Protein AF-A0A1W9UZ48-F1 (afdb_monomer_lite)

Structure (mmCIF, N/CA/C/O backbone):
data_AF-A0A1W9UZ48-F1
#
_entry.id   AF-A0A1W9UZ48-F1
#
loop_
_atom_site.group_PDB
_atom_site.id
_atom_site.type_symbol
_atom_site.label_atom_id
_atom_site.label_alt_id
_atom_site.label_comp_id
_atom_site.label_asym_id
_atom_site.label_entity_id
_atom_site.label_seq_id
_atom_site.pdbx_PDB_ins_code
_atom_site.Cartn_x
_atom_site.Cartn_y
_atom_site.Cartn_z
_atom_site.occupancy
_atom_site.B_iso_or_equiv
_atom_site.auth_seq_id
_atom_site.auth_comp_id
_atom_site.auth_asym_id
_atom_site.auth_atom_id
_atom_site.pdbx_PDB_model_num
ATOM 1 N N . MET A 1 1 ? -33.010 30.501 -12.159 1.00 44.00 1 MET A N 1
ATOM 2 C CA . MET A 1 1 ? -32.670 29.188 -12.738 1.00 44.00 1 MET A CA 1
ATOM 3 C C . MET A 1 1 ? -31.281 28.869 -12.222 1.00 44.00 1 MET A C 1
ATOM 5 O O . MET A 1 1 ? -30.310 29.360 -12.778 1.00 44.00 1 MET A O 1
ATOM 9 N N . GLU A 1 2 ? -31.210 28.230 -11.057 1.00 45.72 2 GLU A N 1
ATOM 10 C CA . GLU A 1 2 ? -29.935 27.875 -10.430 1.00 45.72 2 GLU A CA 1
ATOM 11 C C . GLU A 1 2 ? -29.383 26.632 -11.125 1.00 45.72 2 GLU A C 1
ATOM 13 O O . GLU A 1 2 ? -30.064 25.613 -11.241 1.00 45.72 2 GLU A O 1
ATOM 18 N N . LEU A 1 3 ? -28.173 26.757 -11.663 1.00 47.53 3 LEU A N 1
ATOM 19 C CA . LEU A 1 3 ? -27.406 25.644 -12.201 1.00 47.53 3 LEU A CA 1
ATOM 20 C C . LEU A 1 3 ? -26.856 24.864 -11.005 1.00 47.53 3 LEU A C 1
ATOM 22 O O . LEU A 1 3 ? -25.892 25.295 -10.378 1.00 47.53 3 LEU A O 1
ATOM 26 N N . PHE A 1 4 ? -27.475 23.734 -10.672 1.00 50.03 4 PHE A N 1
ATOM 27 C CA . PHE A 1 4 ? -26.863 22.769 -9.766 1.00 50.03 4 PHE A CA 1
ATOM 28 C C . PHE A 1 4 ? -25.639 22.184 -10.473 1.00 50.03 4 PHE A C 1
ATOM 30 O O . PHE A 1 4 ? -25.775 21.409 -11.419 1.00 50.03 4 PHE A O 1
ATOM 37 N N . ALA A 1 5 ? -24.442 22.585 -10.046 1.00 52.91 5 ALA A N 1
ATOM 38 C CA . ALA A 1 5 ? -23.224 21.876 -10.397 1.00 52.91 5 ALA A CA 1
ATOM 39 C C . ALA A 1 5 ? -23.334 20.471 -9.791 1.00 52.91 5 ALA A C 1
ATOM 41 O O . ALA A 1 5 ? -23.259 20.302 -8.575 1.00 52.91 5 ALA A O 1
ATOM 42 N N . THR A 1 6 ? -23.588 19.463 -10.620 1.00 50.28 6 THR A N 1
ATOM 43 C CA . THR A 1 6 ? -23.495 18.071 -10.187 1.00 50.28 6 THR A CA 1
ATOM 44 C C . THR A 1 6 ? -22.022 17.794 -9.923 1.00 50.28 6 THR A C 1
ATOM 46 O O . THR A 1 6 ? -21.240 17.725 -10.871 1.00 50.28 6 THR A O 1
ATOM 49 N N . ALA A 1 7 ? -21.631 17.707 -8.649 1.00 62.38 7 ALA A N 1
ATOM 50 C CA . ALA A 1 7 ? -20.291 17.275 -8.280 1.00 62.38 7 ALA A CA 1
ATOM 51 C C . ALA A 1 7 ? -20.025 15.920 -8.947 1.00 62.38 7 ALA A C 1
ATOM 53 O O . ALA A 1 7 ? -20.841 15.001 -8.826 1.00 62.38 7 ALA A O 1
ATOM 54 N N . THR A 1 8 ? -18.930 15.817 -9.699 1.00 66.56 8 THR A N 1
ATOM 55 C CA . THR A 1 8 ? -18.519 14.550 -10.303 1.00 66.56 8 THR A CA 1
ATOM 56 C C . THR A 1 8 ? -18.330 13.537 -9.173 1.00 66.56 8 THR A C 1
ATOM 58 O O . THR A 1 8 ? -17.566 13.826 -8.248 1.00 66.56 8 THR A O 1
ATOM 61 N N . PRO A 1 9 ? -19.034 12.391 -9.190 1.00 76.44 9 PRO A N 1
ATOM 62 C CA . PRO A 1 9 ? -18.868 11.389 -8.152 1.00 76.44 9 PRO A CA 1
ATOM 63 C C . PRO A 1 9 ? -17.421 10.900 -8.148 1.00 76.44 9 PRO A C 1
ATOM 65 O O . PRO A 1 9 ? -16.825 10.690 -9.207 1.00 76.44 9 PRO A O 1
ATOM 68 N N . LEU A 1 10 ? -16.868 10.741 -6.947 1.00 82.00 10 LEU A N 1
ATOM 69 C CA . LEU A 1 10 ? -15.529 10.198 -6.778 1.00 82.00 10 LEU A CA 1
ATOM 70 C C . LEU A 1 10 ? -15.458 8.776 -7.358 1.00 82.00 10 LEU A C 1
ATOM 72 O O . LEU A 1 10 ? -16.430 8.024 -7.250 1.00 82.00 10 LEU A O 1
ATOM 76 N N . PRO A 1 11 ? -14.324 8.393 -7.968 1.00 87.12 11 PRO A N 1
ATOM 77 C CA . PRO A 1 11 ? -14.159 7.078 -8.584 1.00 87.12 11 PRO A CA 1
ATOM 78 C C . PRO A 1 11 ? -14.111 5.943 -7.552 1.00 87.12 11 PRO A C 1
ATOM 80 O O . PRO A 1 11 ? -14.431 4.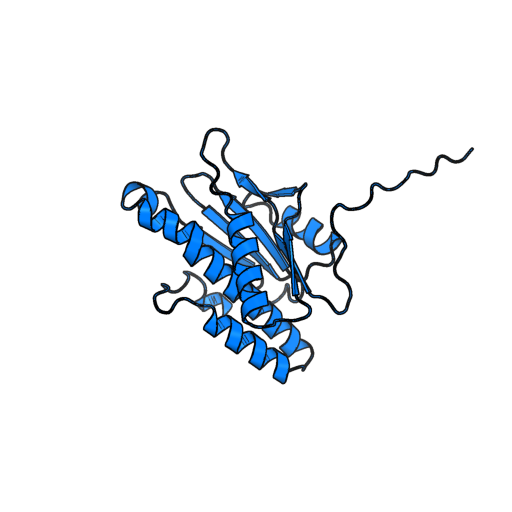804 -7.883 1.00 87.12 11 PRO A O 1
ATOM 83 N N . LEU A 1 12 ? -13.725 6.253 -6.313 1.00 91.81 12 LEU A N 1
ATOM 84 C CA . LEU A 1 12 ? -13.678 5.329 -5.186 1.00 91.81 12 LEU A CA 1
ATOM 85 C C . LEU A 1 12 ? -14.549 5.859 -4.047 1.00 91.81 12 LEU A C 1
ATOM 87 O O . LEU A 1 12 ? -14.728 7.067 -3.882 1.00 91.81 12 LEU A O 1
ATOM 91 N N . THR A 1 13 ? -15.071 4.944 -3.233 1.00 92.69 13 THR A N 1
ATOM 92 C CA . THR A 1 13 ? -15.759 5.318 -1.990 1.00 92.69 13 THR A CA 1
ATOM 93 C C . THR A 1 13 ? -14.712 5.559 -0.897 1.00 92.69 13 THR A C 1
ATOM 95 O O . THR A 1 13 ? -13.876 4.668 -0.696 1.00 92.69 13 THR A O 1
ATOM 98 N N . PRO A 1 14 ? -14.731 6.708 -0.191 1.00 94.00 14 PRO A N 1
ATOM 99 C CA . PRO A 1 14 ? -13.876 6.934 0.975 1.00 94.00 14 PRO A CA 1
ATOM 100 C C . PRO A 1 14 ? -14.061 5.857 2.051 1.00 94.00 14 PRO A C 1
ATOM 102 O O . PRO A 1 14 ? -15.122 5.232 2.124 1.00 94.00 14 PRO A O 1
ATOM 105 N N . ALA A 1 15 ? -13.040 5.620 2.873 1.00 93.44 15 ALA A N 1
ATOM 106 C CA . ALA A 1 15 ? -13.126 4.667 3.974 1.00 93.44 15 ALA A CA 1
ATOM 107 C C . ALA A 1 15 ? -14.158 5.120 5.012 1.00 93.44 15 ALA A C 1
ATOM 109 O O . ALA A 1 15 ? -14.206 6.294 5.392 1.00 93.44 15 ALA A O 1
ATOM 110 N N . SER A 1 16 ? -14.976 4.178 5.478 1.00 90.62 16 SER A N 1
ATOM 111 C CA . SER A 1 16 ? -15.847 4.410 6.635 1.00 90.62 16 SER A CA 1
ATOM 112 C C . SER A 1 16 ? -15.058 4.352 7.945 1.00 90.62 16 SER A C 1
ATOM 114 O O . SER A 1 16 ? -14.006 3.728 7.987 1.00 90.62 16 SER A O 1
ATOM 116 N N . ASP A 1 17 ? -15.606 4.890 9.034 1.00 83.19 17 ASP A N 1
ATOM 117 C CA . ASP A 1 17 ? -14.939 4.927 10.348 1.00 83.19 17 ASP A CA 1
ATOM 118 C C . ASP A 1 17 ? -14.498 3.547 10.885 1.00 83.19 17 ASP A C 1
ATOM 120 O O . ASP A 1 17 ? -13.561 3.458 11.672 1.00 83.19 17 ASP A O 1
ATOM 124 N N . ASN A 1 18 ? -15.156 2.464 10.452 1.00 84.81 18 ASN A N 1
ATOM 125 C CA . ASN A 1 18 ? -14.851 1.087 10.868 1.00 84.81 18 ASN A CA 1
ATOM 126 C C . ASN A 1 18 ? -14.024 0.308 9.832 1.00 84.81 18 ASN A C 1
ATOM 128 O O . ASN A 1 18 ? -13.897 -0.912 9.940 1.00 84.81 18 ASN A O 1
ATOM 132 N N . GLU A 1 19 ? -13.519 0.977 8.799 1.00 88.19 19 GLU A N 1
ATOM 133 C CA . GLU A 1 19 ? -12.750 0.390 7.709 1.00 88.19 19 GLU A CA 1
ATOM 134 C C . GLU A 1 19 ? -11.405 1.107 7.594 1.00 88.19 19 GLU A C 1
ATOM 136 O O . GLU A 1 19 ? -11.322 2.328 7.668 1.00 88.19 19 GLU A O 1
ATOM 141 N N . ARG A 1 20 ? -10.340 0.346 7.359 1.00 88.06 20 ARG A N 1
ATOM 142 C CA . ARG A 1 20 ? -9.047 0.890 6.951 1.00 88.06 20 ARG A CA 1
ATOM 143 C C . ARG A 1 20 ? -8.895 0.759 5.444 1.00 88.06 20 ARG A C 1
ATOM 145 O O . ARG A 1 20 ? -9.217 -0.285 4.874 1.00 88.06 20 ARG A O 1
ATOM 152 N N . LEU A 1 21 ? -8.378 1.803 4.809 1.00 93.12 21 LEU A N 1
ATOM 153 C CA . LEU A 1 21 ? -8.122 1.833 3.374 1.00 93.12 21 LEU A CA 1
ATOM 154 C C . LEU A 1 21 ? -6.635 2.061 3.114 1.00 93.12 21 LEU A C 1
ATOM 156 O O . LEU A 1 21 ? -6.076 3.084 3.509 1.00 93.12 21 LEU A O 1
ATOM 160 N N . ILE A 1 22 ? -6.025 1.121 2.398 1.00 92.31 22 ILE A N 1
ATOM 161 C CA . ILE A 1 22 ? -4.719 1.296 1.766 1.00 92.31 22 ILE A CA 1
ATOM 162 C C . ILE A 1 22 ? -4.980 1.798 0.353 1.00 92.31 22 ILE A C 1
ATOM 164 O O . ILE A 1 22 ? -5.532 1.071 -0.480 1.00 92.31 22 ILE A O 1
ATOM 168 N N . LEU A 1 23 ? -4.593 3.042 0.093 1.00 94.81 23 LEU A N 1
ATOM 169 C CA . LEU A 1 23 ? -4.719 3.647 -1.222 1.00 94.81 23 LEU A CA 1
ATOM 170 C C . LEU A 1 23 ? -3.384 3.563 -1.962 1.00 94.81 23 LEU A C 1
ATOM 172 O O . LEU A 1 23 ? -2.360 4.022 -1.467 1.00 94.81 23 LEU A O 1
ATOM 176 N N . ILE A 1 24 ? -3.389 2.999 -3.162 1.00 94.75 24 ILE A N 1
ATOM 177 C CA . ILE A 1 24 ? -2.200 2.878 -4.003 1.00 94.75 24 ILE A CA 1
ATOM 178 C C . ILE A 1 24 ? -2.366 3.833 -5.188 1.00 94.75 24 ILE A C 1
ATOM 180 O O . ILE A 1 24 ? -3.266 3.660 -6.007 1.00 94.75 24 ILE A O 1
ATOM 184 N N . ALA A 1 25 ? -1.520 4.853 -5.300 1.00 94.12 25 ALA A N 1
ATOM 185 C CA . ALA A 1 25 ? -1.482 5.684 -6.499 1.00 94.12 25 ALA A CA 1
ATOM 186 C C . ALA A 1 25 ? -0.874 4.894 -7.663 1.00 94.12 25 ALA A C 1
ATOM 188 O O . ALA A 1 25 ? 0.003 4.047 -7.467 1.00 94.12 25 ALA A O 1
ATOM 189 N N . SER A 1 26 ? -1.301 5.190 -8.891 1.00 93.31 26 SER A N 1
ATOM 190 C CA . SER A 1 26 ? -0.639 4.620 -10.063 1.00 93.31 26 SER A CA 1
ATOM 191 C C . SER A 1 26 ? 0.811 5.102 -10.106 1.00 93.31 26 SER A C 1
ATOM 193 O O . SER A 1 26 ? 1.084 6.294 -9.949 1.00 93.31 26 SER A O 1
ATOM 195 N N . PHE A 1 27 ? 1.754 4.191 -10.327 1.00 91.50 27 PHE A N 1
ATOM 196 C CA . PHE A 1 27 ? 3.163 4.579 -10.352 1.00 91.50 27 PHE A CA 1
ATOM 197 C C . PHE A 1 27 ? 3.491 5.338 -11.635 1.00 91.50 27 PHE A C 1
ATOM 199 O O . PHE A 1 27 ? 2.992 5.006 -12.719 1.00 91.50 27 PHE A O 1
ATOM 206 N N . GLN A 1 28 ? 4.337 6.360 -11.521 1.00 90.56 28 GLN A N 1
ATOM 207 C CA . GLN A 1 28 ? 4.931 6.983 -12.694 1.00 90.56 28 GLN A CA 1
ATOM 208 C C . GLN A 1 28 ? 5.819 5.974 -13.421 1.00 90.56 28 GLN A C 1
ATOM 210 O O . GLN A 1 28 ? 6.520 5.193 -12.791 1.00 90.56 28 GLN A O 1
ATOM 215 N N . TYR A 1 29 ? 5.797 5.994 -14.750 1.00 87.44 29 TYR A N 1
ATOM 216 C CA . TYR A 1 29 ? 6.684 5.171 -15.561 1.00 87.44 29 TYR A CA 1
ATOM 217 C C . TYR A 1 29 ? 7.272 5.972 -16.715 1.00 87.44 29 TYR A C 1
ATOM 219 O O . TYR A 1 29 ? 6.693 6.966 -17.162 1.00 87.44 29 TYR A O 1
ATOM 227 N N . THR A 1 30 ? 8.420 5.522 -17.213 1.00 81.50 30 THR A N 1
ATOM 228 C CA . THR A 1 30 ? 9.064 6.117 -18.387 1.00 81.50 30 THR A CA 1
ATOM 229 C C . THR A 1 30 ? 8.353 5.663 -19.663 1.00 81.50 30 THR A C 1
ATOM 231 O O . THR A 1 30 ? 8.249 4.465 -19.937 1.00 81.50 30 THR A O 1
ATOM 234 N N . GLU A 1 31 ? 7.876 6.607 -20.478 1.00 79.12 31 GLU A N 1
ATOM 235 C CA . GLU A 1 31 ? 7.285 6.280 -21.780 1.00 79.12 31 GLU A CA 1
ATOM 236 C C . GLU A 1 31 ? 8.286 5.551 -22.688 1.00 79.12 31 GLU A C 1
ATOM 238 O O . GLU A 1 31 ? 9.463 5.899 -22.765 1.00 79.12 31 GLU A O 1
ATOM 243 N N . GLY A 1 32 ? 7.805 4.535 -23.406 1.00 73.31 32 GLY A N 1
ATOM 244 C CA . GLY A 1 32 ? 8.642 3.727 -24.297 1.00 73.31 32 GLY A CA 1
ATOM 245 C C . GLY A 1 32 ? 9.396 2.586 -23.609 1.00 73.31 32 GLY A C 1
ATOM 246 O O . GLY A 1 32 ? 10.087 1.840 -24.301 1.00 73.31 32 GLY A O 1
ATOM 247 N N . ILE A 1 33 ? 9.229 2.402 -22.294 1.00 74.12 33 ILE A N 1
ATOM 248 C CA . ILE A 1 33 ? 9.726 1.238 -21.551 1.00 74.12 33 ILE A CA 1
ATOM 249 C C . ILE A 1 33 ? 8.547 0.346 -21.137 1.00 74.12 33 ILE A C 1
ATOM 251 O O . ILE A 1 33 ? 7.428 0.822 -20.937 1.00 74.12 33 ILE A O 1
ATOM 255 N N . ALA A 1 34 ? 8.776 -0.969 -21.073 1.00 70.06 34 ALA A N 1
ATOM 256 C CA . ALA A 1 34 ? 7.770 -1.918 -20.614 1.00 70.06 34 ALA A CA 1
ATOM 257 C C . ALA A 1 34 ? 7.403 -1.618 -19.153 1.00 70.06 34 ALA A C 1
ATOM 259 O O . ALA A 1 34 ? 8.251 -1.709 -18.272 1.00 70.06 34 ALA A O 1
ATOM 260 N N . ASN A 1 35 ? 6.142 -1.260 -18.917 1.00 74.56 35 ASN A N 1
ATOM 261 C CA . ASN A 1 35 ? 5.607 -1.054 -17.577 1.00 74.56 35 ASN A CA 1
ATOM 262 C C . ASN A 1 35 ? 5.405 -2.418 -16.903 1.00 74.56 35 ASN A C 1
ATOM 264 O O . ASN A 1 35 ? 4.699 -3.269 -17.449 1.00 74.56 35 ASN A O 1
ATOM 268 N N . THR A 1 36 ? 6.011 -2.614 -15.733 1.00 76.19 36 THR A N 1
ATOM 269 C CA . THR A 1 36 ? 5.863 -3.852 -14.951 1.00 76.19 36 THR A CA 1
ATOM 270 C C . THR A 1 36 ? 4.521 -3.957 -14.227 1.00 76.19 36 THR A C 1
ATOM 272 O O . THR A 1 36 ? 4.195 -5.012 -13.696 1.00 76.19 36 THR A O 1
ATOM 275 N N . ASP A 1 37 ? 3.735 -2.877 -14.220 1.00 86.06 37 ASP A N 1
ATOM 276 C CA . ASP A 1 37 ? 2.458 -2.762 -13.516 1.00 86.06 37 ASP A CA 1
ATOM 277 C C . ASP A 1 37 ? 2.584 -2.976 -11.992 1.00 86.06 37 ASP A C 1
ATOM 279 O O . ASP A 1 37 ? 1.666 -3.457 -11.326 1.00 86.06 37 ASP A O 1
ATOM 283 N N . ALA A 1 38 ? 3.734 -2.580 -11.425 1.00 85.88 38 ALA A N 1
ATOM 284 C CA . ALA A 1 38 ? 4.120 -2.830 -10.033 1.00 85.88 38 ALA A CA 1
ATOM 285 C C . ALA A 1 38 ? 3.031 -2.478 -9.001 1.00 85.88 38 ALA A C 1
ATOM 287 O O . ALA A 1 38 ? 2.786 -3.240 -8.071 1.00 85.88 38 ALA A O 1
ATOM 288 N N . HIS A 1 39 ? 2.319 -1.363 -9.175 1.00 90.38 39 HIS A N 1
ATOM 289 C CA . HIS A 1 39 ? 1.240 -0.950 -8.271 1.00 90.38 39 HIS A CA 1
ATOM 290 C C . HIS A 1 39 ? 0.067 -1.951 -8.235 1.00 90.38 39 HIS A C 1
ATOM 292 O O . HIS A 1 39 ? -0.519 -2.184 -7.174 1.00 90.38 39 HIS A O 1
ATOM 298 N N . ASN A 1 40 ? -0.261 -2.596 -9.359 1.00 91.56 40 ASN A N 1
ATOM 299 C CA . ASN A 1 40 ? -1.285 -3.639 -9.403 1.00 91.56 40 ASN A CA 1
ATOM 300 C C . ASN A 1 40 ? -0.787 -4.969 -8.824 1.00 91.56 40 AS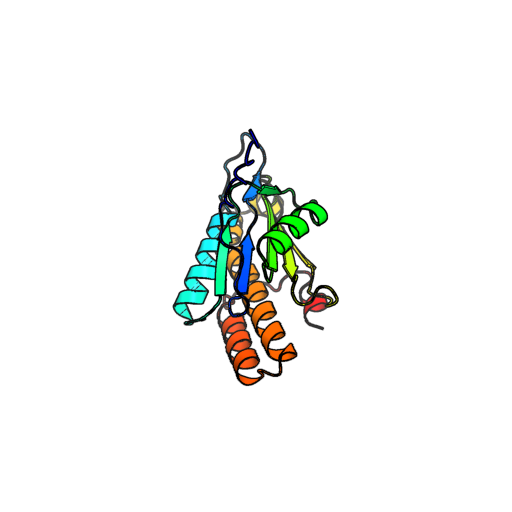N A C 1
ATOM 302 O O . ASN A 1 40 ? -1.589 -5.668 -8.198 1.00 91.56 40 ASN A O 1
ATOM 306 N N . GLU A 1 41 ? 0.500 -5.296 -8.967 1.00 88.94 41 GLU A N 1
ATOM 307 C CA . GLU A 1 41 ? 1.116 -6.459 -8.307 1.00 88.94 41 GLU A CA 1
ATOM 308 C C . GLU A 1 41 ? 1.158 -6.297 -6.782 1.00 88.94 41 GLU A C 1
ATOM 310 O O . GLU A 1 41 ? 0.804 -7.222 -6.045 1.00 88.94 41 GLU A O 1
ATOM 315 N N . ILE A 1 42 ? 1.475 -5.093 -6.301 1.00 88.19 42 ILE A N 1
ATOM 316 C CA . ILE A 1 42 ? 1.394 -4.730 -4.881 1.00 88.19 42 ILE A CA 1
ATOM 317 C C . ILE A 1 42 ? -0.048 -4.882 -4.387 1.00 88.19 42 ILE A C 1
ATOM 319 O O . ILE A 1 42 ? -0.291 -5.617 -3.430 1.00 88.19 42 ILE A O 1
ATOM 323 N N . ARG A 1 43 ? -1.030 -4.271 -5.072 1.00 93.75 43 ARG A N 1
ATOM 324 C CA . ARG A 1 43 ? -2.457 -4.421 -4.724 1.00 93.75 43 ARG A CA 1
ATOM 325 C C . ARG A 1 43 ? -2.861 -5.892 -4.653 1.00 93.75 43 ARG A C 1
ATOM 327 O O . ARG A 1 43 ? -3.576 -6.292 -3.735 1.00 93.75 43 ARG A O 1
ATOM 334 N N . ARG A 1 44 ? -2.467 -6.685 -5.656 1.00 91.75 44 ARG A N 1
ATOM 335 C CA . ARG A 1 44 ? -2.809 -8.107 -5.749 1.00 91.75 44 ARG A CA 1
ATOM 336 C C . ARG A 1 44 ? -2.269 -8.863 -4.544 1.00 91.75 44 ARG A C 1
ATOM 338 O O . ARG A 1 44 ? -3.063 -9.501 -3.868 1.00 91.75 44 ARG A O 1
ATOM 345 N N . THR A 1 45 ? -0.986 -8.711 -4.245 1.00 89.50 45 THR A N 1
ATOM 346 C CA . THR A 1 45 ? -0.329 -9.436 -3.152 1.00 89.50 45 THR A CA 1
ATOM 347 C C . THR A 1 45 ? -0.914 -9.070 -1.794 1.00 89.50 45 THR A C 1
ATOM 349 O O . THR A 1 45 ? -1.312 -9.966 -1.057 1.00 89.50 45 THR A O 1
ATOM 352 N N . ILE A 1 46 ? -1.088 -7.774 -1.496 1.00 87.69 46 ILE A N 1
ATOM 353 C CA . ILE A 1 46 ? -1.677 -7.352 -0.214 1.00 87.69 46 ILE A CA 1
ATOM 354 C C . ILE A 1 46 ? -3.084 -7.942 -0.060 1.00 87.69 46 ILE A C 1
ATOM 356 O O . ILE A 1 46 ? -3.431 -8.469 0.994 1.00 87.69 46 ILE A O 1
ATOM 360 N N . ARG A 1 47 ? -3.904 -7.892 -1.115 1.00 91.81 47 ARG A N 1
ATOM 361 C CA . ARG A 1 47 ? -5.266 -8.442 -1.099 1.00 91.81 47 ARG A CA 1
ATOM 362 C C . ARG A 1 47 ? -5.287 -9.962 -0.939 1.00 91.81 47 ARG A C 1
ATOM 364 O O . ARG A 1 47 ? -6.145 -10.469 -0.214 1.00 91.81 47 ARG A O 1
ATOM 371 N N . ASP A 1 48 ? -4.379 -10.674 -1.600 1.00 90.38 48 ASP A N 1
ATOM 372 C CA . ASP A 1 48 ? -4.259 -12.128 -1.482 1.00 90.38 48 ASP A CA 1
ATOM 373 C C . ASP A 1 48 ? -3.913 -12.497 -0.028 1.00 90.38 48 ASP A C 1
ATOM 375 O O . ASP A 1 48 ? -4.605 -13.318 0.569 1.00 90.38 48 ASP A O 1
ATOM 379 N N . THR A 1 49 ? -2.965 -11.791 0.596 1.00 86.50 49 THR A N 1
ATOM 380 C CA . THR A 1 49 ? -2.594 -11.981 2.008 1.00 86.50 49 THR A CA 1
ATOM 381 C C . THR A 1 49 ? -3.715 -11.611 2.984 1.00 86.50 49 THR A C 1
ATOM 383 O O . THR A 1 49 ? -3.967 -12.329 3.950 1.00 86.50 49 THR A O 1
ATOM 386 N N . VAL A 1 50 ? -4.428 -10.511 2.740 1.00 88.19 50 VAL A N 1
ATOM 387 C CA . VAL A 1 50 ? -5.593 -10.100 3.546 1.00 88.19 50 VAL A CA 1
ATOM 388 C C . VAL A 1 50 ? -6.693 -11.154 3.505 1.00 88.19 50 VAL A C 1
ATOM 390 O O . VAL A 1 50 ? -7.319 -11.428 4.530 1.00 88.19 50 VAL A O 1
ATOM 393 N N . THR A 1 51 ? -6.889 -11.774 2.341 1.00 90.50 51 THR A N 1
ATOM 394 C CA . THR A 1 51 ? -7.842 -12.872 2.158 1.00 90.50 51 THR A CA 1
ATOM 395 C C . THR A 1 51 ? -7.356 -14.146 2.848 1.00 90.50 51 THR A C 1
ATOM 397 O O . THR A 1 51 ? -8.118 -14.763 3.586 1.00 90.50 51 THR A O 1
ATOM 400 N N . GLU A 1 52 ? -6.093 -14.530 2.646 1.00 88.62 52 GLU A N 1
ATOM 401 C CA . GLU A 1 52 ? -5.476 -15.721 3.244 1.00 88.62 52 GLU A CA 1
ATOM 402 C C . GLU A 1 52 ? -5.529 -15.685 4.772 1.00 88.62 52 GLU A C 1
ATOM 404 O O . GLU A 1 52 ? -5.883 -16.674 5.417 1.00 88.62 52 GLU A O 1
ATOM 409 N N . PHE A 1 53 ? -5.222 -14.529 5.355 1.00 85.31 53 PHE A N 1
ATOM 410 C CA . PHE A 1 53 ? -5.225 -14.355 6.796 1.00 85.31 53 PHE A CA 1
ATOM 411 C C . PHE A 1 53 ? -6.571 -13.919 7.370 1.00 85.31 53 PHE A C 1
ATOM 413 O O . PHE A 1 53 ? -6.626 -13.674 8.572 1.00 85.31 53 PHE A O 1
ATOM 420 N N . ASP A 1 54 ? -7.649 -13.824 6.591 1.00 86.69 54 ASP A N 1
ATOM 421 C CA . ASP A 1 54 ? -8.974 -13.413 7.083 1.00 86.69 54 ASP A CA 1
ATOM 422 C C . ASP A 1 54 ? -8.907 -12.102 7.899 1.00 86.69 54 ASP A C 1
ATOM 424 O O . ASP A 1 54 ? -9.250 -12.012 9.089 1.00 86.69 54 ASP A O 1
ATOM 428 N N . ILE A 1 55 ? -8.313 -11.077 7.285 1.00 84.50 55 ILE A N 1
ATOM 429 C CA . ILE A 1 55 ? -8.206 -9.738 7.866 1.00 84.50 55 ILE A CA 1
ATOM 430 C C . ILE A 1 55 ? -9.441 -8.947 7.440 1.00 84.50 55 ILE A C 1
ATOM 432 O O . ILE A 1 55 ? -9.529 -8.411 6.340 1.00 84.50 55 ILE A O 1
ATOM 436 N N . SER A 1 56 ? -10.418 -8.882 8.338 1.00 82.94 56 SER A N 1
ATOM 437 C CA . SER A 1 56 ? -11.617 -8.065 8.170 1.00 82.94 56 SER A CA 1
ATOM 438 C C . SER A 1 56 ? -11.306 -6.568 8.264 1.00 82.94 56 SER A C 1
ATOM 440 O O . SER A 1 56 ? -10.400 -6.167 8.993 1.00 82.94 56 SER A O 1
ATOM 442 N N . ASN A 1 57 ? -12.127 -5.742 7.609 1.00 84.94 57 ASN A N 1
ATOM 443 C CA . ASN A 1 57 ? -12.095 -4.274 7.690 1.00 84.94 57 ASN A CA 1
ATOM 444 C C . ASN A 1 57 ? -10.840 -3.609 7.094 1.00 84.94 57 ASN A C 1
ATOM 446 O O . ASN A 1 57 ? -10.521 -2.479 7.462 1.00 84.94 57 ASN A O 1
ATOM 450 N N . LEU A 1 58 ? -10.138 -4.285 6.180 1.00 88.94 58 LEU A N 1
ATOM 451 C CA . LEU A 1 58 ? -9.057 -3.701 5.390 1.00 88.94 58 LEU A CA 1
ATOM 452 C C . LEU A 1 58 ? -9.403 -3.775 3.902 1.00 88.94 58 LEU A C 1
ATOM 454 O O . LEU A 1 58 ? -9.578 -4.862 3.351 1.00 88.94 58 LEU A O 1
ATOM 458 N N . ARG A 1 59 ? -9.480 -2.616 3.251 1.00 93.19 59 ARG A N 1
ATOM 459 C CA . ARG A 1 59 ? -9.686 -2.483 1.808 1.00 93.19 59 ARG A CA 1
ATOM 460 C C . ARG A 1 59 ? -8.429 -1.932 1.149 1.00 93.19 59 ARG A C 1
ATOM 462 O O . ARG A 1 59 ? -7.725 -1.103 1.719 1.00 93.19 59 ARG A O 1
ATOM 469 N N . ILE A 1 60 ? -8.148 -2.414 -0.057 1.00 93.62 60 ILE A N 1
ATOM 470 C CA . ILE A 1 60 ? -6.968 -2.051 -0.838 1.00 93.62 60 ILE A CA 1
ATOM 471 C C . ILE A 1 60 ? -7.439 -1.649 -2.225 1.00 93.62 60 ILE A C 1
ATOM 473 O O . ILE A 1 60 ? -8.015 -2.470 -2.939 1.00 93.62 60 ILE A O 1
ATOM 477 N N . GLU A 1 61 ? -7.190 -0.400 -2.600 1.00 95.50 61 GLU A N 1
ATOM 478 C CA . GLU A 1 61 ? -7.631 0.159 -3.878 1.00 95.50 61 GLU A CA 1
ATOM 479 C C . GLU A 1 61 ? -6.486 0.861 -4.593 1.00 95.50 61 GLU A C 1
ATOM 481 O O . GLU A 1 61 ? -5.589 1.418 -3.962 1.00 95.50 61 GLU A O 1
ATOM 486 N N . VAL A 1 62 ? -6.545 0.857 -5.924 1.00 95.00 62 VAL A N 1
ATOM 487 C CA . VAL A 1 62 ? -5.678 1.700 -6.753 1.00 95.00 62 VAL A CA 1
ATOM 488 C C . VAL A 1 62 ? -6.472 2.931 -7.170 1.00 95.00 62 VAL A C 1
ATOM 490 O O . VAL A 1 62 ? -7.565 2.793 -7.721 1.00 95.00 62 VAL A O 1
ATOM 493 N N . GLU A 1 63 ? -5.933 4.124 -6.923 1.00 92.31 63 GLU A N 1
ATOM 494 C CA . GLU A 1 63 ? -6.545 5.374 -7.375 1.00 92.31 63 GLU A CA 1
ATOM 495 C C . GLU A 1 63 ? -6.351 5.514 -8.899 1.00 92.31 63 GLU A C 1
ATOM 497 O O . GLU A 1 63 ? -5.210 5.518 -9.378 1.00 92.31 63 GLU A O 1
ATOM 502 N N . PRO A 1 64 ? -7.441 5.571 -9.690 1.00 85.75 64 PRO A N 1
ATOM 503 C CA . PRO A 1 64 ? -7.349 5.428 -11.142 1.00 85.75 64 PRO A CA 1
ATOM 504 C C . PRO A 1 64 ? -6.911 6.697 -11.886 1.00 85.75 64 PRO A C 1
ATOM 506 O O . PRO A 1 64 ? -6.550 6.612 -13.060 1.00 85.75 64 PRO A O 1
ATOM 509 N N . ASN A 1 65 ? -6.975 7.868 -11.254 1.00 85.69 65 ASN A N 1
ATOM 510 C CA . ASN A 1 65 ? -6.770 9.165 -11.902 1.00 85.69 65 ASN A CA 1
ATOM 511 C C . ASN A 1 65 ? -5.430 9.817 -11.543 1.00 85.69 65 ASN A C 1
ATOM 513 O O . ASN A 1 65 ? -5.039 10.805 -12.165 1.00 85.69 65 ASN A O 1
ATOM 517 N N . THR A 1 66 ? -4.728 9.269 -10.559 1.00 86.75 66 THR A N 1
ATOM 518 C CA . THR A 1 66 ? -3.555 9.870 -9.941 1.00 86.75 66 THR A CA 1
ATOM 519 C C . THR A 1 66 ? -2.344 9.017 -10.253 1.00 86.75 66 THR A C 1
ATOM 521 O O . THR A 1 66 ? -2.251 7.853 -9.856 1.00 86.75 66 THR A O 1
ATOM 524 N N . ARG A 1 67 ? -1.406 9.616 -10.988 1.00 91.69 67 ARG A N 1
ATOM 525 C CA . ARG A 1 67 ? -0.095 9.043 -11.272 1.00 91.69 67 ARG A CA 1
ATOM 526 C C . ARG A 1 67 ? 0.964 9.919 -10.629 1.00 91.69 67 ARG A C 1
ATOM 528 O O . ARG A 1 67 ? 1.019 11.105 -10.940 1.00 91.69 67 ARG A O 1
ATOM 535 N N . LEU A 1 68 ? 1.778 9.342 -9.754 1.00 91.31 68 LEU A N 1
ATOM 536 C CA . LEU A 1 68 ? 2.719 10.098 -8.927 1.00 91.31 68 LEU A CA 1
ATOM 537 C C . LEU A 1 68 ? 4.151 9.634 -9.154 1.00 91.31 68 LEU A C 1
ATOM 539 O O . LEU A 1 68 ? 4.394 8.437 -9.267 1.00 91.31 68 LEU A O 1
ATOM 543 N N . ALA A 1 69 ? 5.080 10.586 -9.196 1.00 89.94 69 ALA A N 1
ATOM 544 C CA . ALA A 1 69 ? 6.513 10.325 -9.131 1.00 89.94 69 ALA A CA 1
ATOM 545 C C . ALA A 1 69 ? 6.930 9.962 -7.700 1.00 89.94 69 ALA A C 1
ATOM 547 O O . ALA A 1 69 ? 6.209 10.257 -6.743 1.00 89.94 69 ALA A O 1
ATOM 548 N N . ALA A 1 70 ? 8.116 9.382 -7.519 1.00 87.19 70 ALA A N 1
ATOM 549 C CA . ALA A 1 70 ? 8.592 9.021 -6.186 1.00 87.19 70 ALA A CA 1
ATOM 550 C C . ALA A 1 70 ? 8.740 10.233 -5.244 1.00 87.19 70 ALA A C 1
ATOM 552 O O . ALA A 1 70 ? 8.499 10.120 -4.046 1.00 87.19 70 ALA A O 1
ATOM 553 N N . GLU A 1 71 ? 9.102 11.397 -5.764 1.00 87.25 71 GLU A N 1
ATOM 554 C CA . GLU A 1 71 ? 9.275 12.642 -5.012 1.00 87.25 71 GLU A CA 1
ATOM 555 C C . GLU A 1 71 ? 7.958 13.336 -4.627 1.00 87.25 71 GLU A C 1
ATOM 557 O O . GLU A 1 71 ? 7.977 14.278 -3.833 1.00 87.25 71 GLU A O 1
ATOM 562 N N . ALA A 1 72 ? 6.821 12.872 -5.151 1.00 88.88 72 ALA A N 1
ATOM 563 C CA . ALA A 1 72 ? 5.526 13.542 -5.049 1.00 88.88 72 ALA A CA 1
ATOM 564 C C . ALA A 1 72 ? 4.798 13.259 -3.716 1.00 88.88 72 ALA A C 1
ATOM 566 O O . ALA A 1 72 ? 3.643 12.836 -3.687 1.00 88.88 72 ALA A O 1
ATOM 567 N N . GLN A 1 73 ? 5.491 13.431 -2.585 1.00 85.62 73 GLN A N 1
ATOM 568 C CA . GLN A 1 73 ? 4.936 13.132 -1.258 1.00 85.62 73 GLN A CA 1
ATOM 569 C C . GLN A 1 73 ? 3.755 14.043 -0.898 1.00 85.62 73 GLN A C 1
ATOM 571 O O . GLN A 1 73 ? 2.770 13.579 -0.323 1.00 85.62 73 GLN A O 1
ATOM 576 N N . ALA A 1 74 ? 3.848 15.338 -1.211 1.00 85.31 74 ALA A N 1
ATOM 577 C CA . ALA A 1 74 ? 2.777 16.285 -0.912 1.00 85.31 74 ALA A CA 1
ATOM 578 C C . ALA A 1 74 ? 1.512 15.941 -1.714 1.00 85.31 74 ALA A C 1
ATOM 580 O O . ALA A 1 74 ? 0.414 15.920 -1.161 1.00 85.31 74 ALA A O 1
ATOM 581 N N . GLU A 1 75 ? 1.689 15.589 -2.986 1.00 89.50 75 GLU A N 1
ATOM 582 C CA . GLU A 1 75 ? 0.627 15.162 -3.892 1.00 89.50 75 GLU A CA 1
ATOM 583 C C . GLU A 1 75 ? 0.074 13.776 -3.538 1.00 89.50 75 GLU A C 1
ATOM 585 O O . GLU A 1 75 ? -1.087 13.505 -3.814 1.00 89.50 75 GLU A O 1
ATOM 590 N N . ALA A 1 76 ? 0.863 12.898 -2.908 1.00 88.19 76 ALA A N 1
ATOM 591 C CA . ALA A 1 76 ? 0.396 11.600 -2.417 1.00 88.19 76 ALA A CA 1
ATOM 592 C C . ALA A 1 76 ? -0.498 11.722 -1.177 1.00 88.19 76 ALA A C 1
ATOM 594 O O . ALA A 1 76 ? -1.397 10.906 -0.973 1.00 88.19 76 ALA A O 1
ATOM 595 N N . LYS A 1 77 ? -0.281 12.751 -0.352 1.00 89.06 77 LYS A N 1
ATOM 596 C CA . LYS A 1 77 ? -1.068 12.975 0.865 1.00 89.06 77 LYS A CA 1
ATOM 597 C C . LYS A 1 77 ? -2.517 13.361 0.556 1.00 89.06 77 LYS A C 1
ATOM 599 O O . LYS A 1 77 ? -3.428 12.839 1.191 1.00 89.06 77 LYS A O 1
ATOM 604 N N . GLU A 1 78 ? -2.724 14.228 -0.434 1.00 91.00 78 GLU A N 1
ATOM 605 C CA . GLU A 1 78 ? -4.044 14.745 -0.826 1.00 91.00 78 GLU A CA 1
ATOM 606 C C . GLU A 1 78 ? -5.082 13.645 -1.136 1.00 91.00 78 GLU A C 1
ATOM 608 O O . GLU A 1 78 ? -6.140 13.649 -0.501 1.00 91.00 78 GLU A O 1
ATOM 613 N N . PRO A 1 79 ? -4.826 12.662 -2.026 1.00 90.88 79 PRO A N 1
ATOM 614 C CA . PRO A 1 79 ? -5.786 11.596 -2.285 1.00 90.88 79 PRO A CA 1
ATOM 615 C C . PRO A 1 79 ? -5.988 10.712 -1.048 1.00 90.88 79 PRO A C 1
ATOM 617 O O . PRO A 1 79 ? -7.100 10.250 -0.798 1.00 90.88 79 PRO A O 1
ATOM 620 N N . GLY A 1 80 ? -4.953 10.511 -0.229 1.00 90.81 80 GLY A N 1
ATOM 621 C CA . GLY A 1 80 ? -5.090 9.790 1.030 1.00 90.81 80 GLY A CA 1
ATOM 622 C C . GLY A 1 80 ? -6.081 10.453 1.987 1.00 90.81 80 GLY A C 1
ATOM 623 O O . GLY A 1 80 ? -6.989 9.793 2.484 1.00 90.81 80 GLY A O 1
ATOM 624 N N . GLU A 1 81 ? -5.981 11.767 2.176 1.00 91.44 81 GLU A N 1
ATOM 625 C CA . GLU A 1 81 ? -6.938 12.540 2.975 1.00 91.44 81 GLU A CA 1
ATOM 626 C C . GLU A 1 81 ? -8.336 12.551 2.332 1.00 91.44 81 GLU A C 1
ATOM 628 O O . GLU A 1 81 ? -9.339 12.332 3.014 1.00 91.44 81 GLU A O 1
ATOM 633 N N . GLN A 1 82 ? -8.418 12.730 1.009 1.00 92.44 82 GLN A N 1
ATOM 634 C CA . GLN A 1 82 ? -9.676 12.759 0.257 1.00 92.44 82 GLN A CA 1
ATOM 635 C C . GLN A 1 82 ? -10.487 11.463 0.396 1.00 92.44 82 GLN A C 1
ATOM 637 O O . GLN A 1 82 ? -11.717 11.508 0.490 1.00 92.44 82 GLN A O 1
ATOM 642 N N . TYR A 1 83 ? -9.817 10.308 0.395 1.00 93.75 83 TYR A N 1
ATOM 643 C CA . TYR A 1 83 ? -10.463 9.001 0.526 1.00 93.75 83 TYR A CA 1
ATOM 644 C C . TYR A 1 83 ? -10.491 8.476 1.964 1.00 93.75 83 TYR A C 1
ATOM 646 O O . TYR A 1 83 ? -10.899 7.331 2.163 1.00 93.75 83 TYR A O 1
ATOM 654 N N . ASN A 1 84 ? -10.104 9.282 2.959 1.00 93.06 84 ASN A N 1
ATOM 655 C CA . ASN A 1 84 ? -9.974 8.849 4.353 1.00 93.06 84 ASN A CA 1
ATOM 656 C C . ASN A 1 84 ? -9.108 7.576 4.480 1.00 93.06 84 ASN A C 1
ATOM 658 O O . ASN A 1 84 ? -9.429 6.638 5.207 1.00 93.06 84 ASN A O 1
ATOM 662 N N . ALA A 1 85 ? -8.045 7.498 3.679 1.00 92.38 85 ALA A N 1
ATOM 663 C CA . ALA A 1 85 ? -7.141 6.365 3.668 1.00 92.38 85 ALA A CA 1
ATOM 664 C C . ALA A 1 85 ? -6.329 6.335 4.961 1.00 92.38 85 ALA A C 1
ATOM 666 O O . ALA A 1 85 ? -5.836 7.361 5.426 1.00 92.38 85 ALA A O 1
ATOM 667 N N . SER A 1 86 ? -6.135 5.141 5.516 1.00 88.69 86 SER A N 1
ATOM 668 C CA . SER A 1 86 ? -5.211 4.976 6.634 1.00 88.69 86 SER A CA 1
ATOM 669 C C . SER A 1 86 ? -3.766 5.121 6.168 1.00 88.69 86 SER A C 1
ATOM 671 O O . SER A 1 86 ? -2.914 5.562 6.935 1.00 88.69 86 SER A O 1
ATOM 673 N N . MET A 1 87 ? -3.494 4.760 4.910 1.00 88.94 87 MET A N 1
ATOM 674 C CA . MET A 1 87 ? -2.164 4.783 4.313 1.00 88.94 87 MET A CA 1
ATOM 675 C C . MET A 1 87 ? -2.214 5.060 2.811 1.00 88.94 87 MET A C 1
ATOM 677 O O . MET A 1 87 ? -3.184 4.700 2.136 1.00 88.94 87 MET A O 1
ATOM 681 N N . VAL A 1 88 ? -1.114 5.603 2.288 1.00 91.12 88 VAL A N 1
ATOM 682 C CA . VAL A 1 88 ? -0.892 5.789 0.850 1.00 91.12 88 VAL A CA 1
ATOM 683 C C . VAL A 1 88 ? 0.411 5.126 0.414 1.00 91.12 88 VAL A C 1
ATOM 685 O O . VAL A 1 88 ? 1.438 5.265 1.073 1.00 91.12 88 VAL A O 1
ATOM 688 N N . VAL A 1 89 ? 0.374 4.434 -0.723 1.00 91.00 89 VAL A N 1
ATOM 689 C CA . VAL A 1 89 ? 1.546 3.888 -1.418 1.00 91.00 89 VAL A CA 1
ATOM 690 C C . VAL A 1 89 ? 1.650 4.550 -2.787 1.00 91.00 89 VAL A C 1
ATOM 692 O O . VAL A 1 89 ? 0.674 4.591 -3.534 1.00 91.00 89 VAL A O 1
ATOM 695 N N . TRP A 1 90 ? 2.822 5.063 -3.141 1.00 93.56 90 TRP A N 1
ATOM 696 C CA . TRP A 1 90 ? 3.083 5.657 -4.455 1.00 93.56 90 TRP A CA 1
ATOM 697 C C . TRP A 1 90 ? 4.535 5.436 -4.846 1.00 93.56 90 TRP A C 1
ATOM 699 O O . TRP A 1 90 ? 5.357 5.043 -4.023 1.00 93.56 90 TRP A O 1
ATOM 709 N N . GLY A 1 91 ? 4.883 5.694 -6.096 1.00 90.69 91 GLY A N 1
ATOM 710 C CA . GLY A 1 91 ? 6.237 5.434 -6.536 1.00 90.69 91 GLY A CA 1
ATOM 711 C C . GLY A 1 91 ? 6.417 5.599 -8.023 1.00 90.69 91 GLY A C 1
ATOM 712 O O . GLY A 1 91 ? 5.498 5.958 -8.751 1.00 90.69 91 GLY A O 1
ATOM 713 N N . GLU A 1 92 ? 7.617 5.286 -8.473 1.00 89.38 92 GLU A N 1
ATOM 714 C CA . GLU A 1 92 ? 7.966 5.280 -9.880 1.00 89.38 92 GLU A CA 1
ATOM 715 C C . GLU A 1 92 ? 8.614 3.955 -10.273 1.00 89.38 92 GLU A C 1
ATOM 717 O O . GLU A 1 92 ? 9.355 3.345 -9.500 1.00 89.38 92 GLU A O 1
ATOM 722 N N . ASP A 1 93 ? 8.348 3.540 -11.504 1.00 86.00 93 ASP A N 1
ATOM 723 C CA . ASP A 1 93 ? 9.051 2.485 -12.211 1.00 86.00 93 ASP A CA 1
ATOM 724 C C . ASP A 1 93 ? 9.646 3.066 -13.494 1.00 86.00 93 ASP A C 1
ATOM 726 O O . ASP A 1 93 ? 9.000 3.205 -14.533 1.00 86.00 93 ASP A O 1
ATOM 730 N N . THR A 1 94 ? 10.921 3.422 -13.422 1.00 79.06 94 THR A N 1
ATOM 731 C CA . THR A 1 94 ? 11.654 3.967 -14.571 1.00 79.06 94 THR A CA 1
ATOM 732 C C . THR A 1 94 ? 12.099 2.883 -15.551 1.00 79.06 94 THR A C 1
ATOM 734 O O . THR A 1 94 ? 12.746 3.197 -16.550 1.00 79.06 94 THR A O 1
ATOM 737 N N . GLY A 1 95 ? 11.819 1.612 -15.253 1.00 70.19 95 GLY A N 1
ATOM 738 C CA . GLY A 1 95 ? 12.312 0.453 -15.979 1.00 70.19 95 GLY A CA 1
ATOM 739 C C . GLY A 1 95 ? 13.778 0.120 -15.723 1.00 70.19 95 GLY A C 1
ATOM 740 O O . GLY A 1 95 ? 14.188 -0.966 -16.095 1.00 70.19 95 GLY A O 1
ATOM 741 N N . VAL A 1 96 ? 14.542 1.000 -15.064 1.00 68.62 96 VAL A N 1
ATOM 742 C CA . VAL A 1 96 ? 15.908 0.747 -14.554 1.00 68.62 96 VAL A CA 1
ATOM 743 C C . VAL A 1 96 ? 15.978 0.815 -13.029 1.0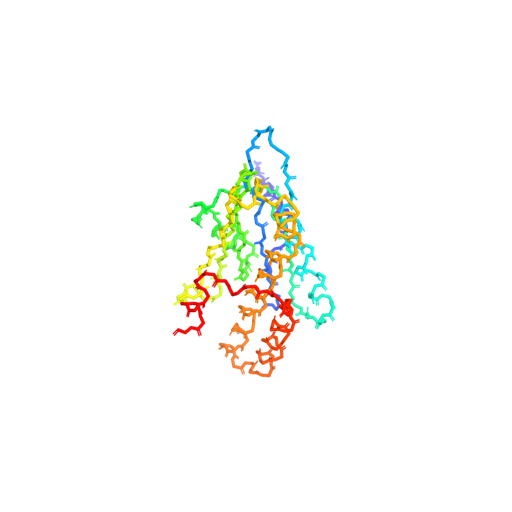0 68.62 96 VAL A C 1
ATOM 745 O O . VAL A 1 96 ? 16.935 0.362 -12.405 1.00 68.62 96 VAL A O 1
ATOM 748 N N . ARG A 1 97 ? 14.968 1.424 -12.413 1.00 73.62 97 ARG A N 1
ATOM 749 C CA . ARG A 1 97 ? 14.837 1.604 -10.976 1.00 73.62 97 ARG A CA 1
ATOM 750 C C . ARG A 1 97 ? 13.369 1.649 -10.622 1.00 73.62 97 ARG A C 1
ATOM 752 O O . ARG A 1 97 ? 12.618 2.383 -11.268 1.00 73.62 97 ARG A O 1
ATOM 759 N N . VAL A 1 98 ? 13.016 0.928 -9.566 1.00 78.31 98 VAL A N 1
ATOM 760 C CA . VAL A 1 98 ? 11.718 1.078 -8.912 1.00 78.31 98 VAL A CA 1
ATOM 761 C C . VAL A 1 98 ? 11.945 1.734 -7.570 1.00 78.31 98 VAL A C 1
ATOM 763 O O . VAL A 1 98 ? 12.837 1.351 -6.813 1.00 78.31 98 VAL A O 1
ATOM 766 N N . THR A 1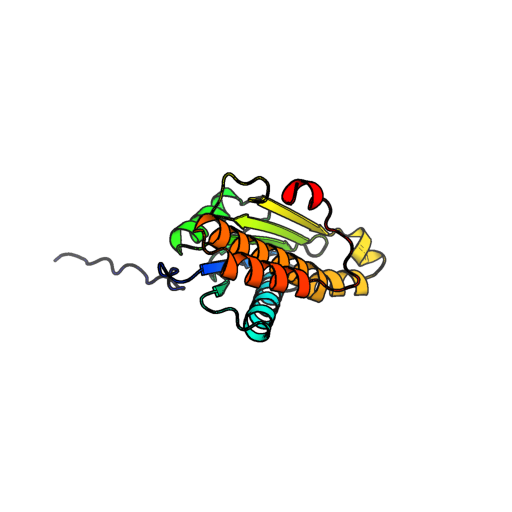 99 ? 11.178 2.781 -7.312 1.00 83.12 99 THR A N 1
ATOM 767 C CA . THR A 1 99 ? 11.164 3.474 -6.033 1.00 83.12 99 THR A CA 1
ATOM 768 C C . THR A 1 99 ? 9.740 3.505 -5.540 1.00 83.12 99 THR A C 1
ATOM 770 O O . THR A 1 99 ? 8.874 4.055 -6.214 1.00 83.12 99 THR A O 1
ATOM 773 N N . VAL A 1 100 ? 9.507 2.921 -4.370 1.00 83.69 100 VAL A N 1
ATOM 774 C CA . VAL A 1 100 ? 8.198 2.928 -3.724 1.00 83.69 100 VAL A CA 1
ATOM 775 C C . VAL A 1 100 ? 8.296 3.650 -2.404 1.00 83.69 100 VAL A C 1
ATOM 777 O O . VAL A 1 100 ? 9.200 3.399 -1.611 1.00 83.69 100 VAL A O 1
ATOM 780 N N . ASN A 1 101 ? 7.341 4.534 -2.186 1.00 84.75 101 ASN A N 1
ATOM 781 C CA . ASN A 1 101 ? 7.145 5.237 -0.947 1.00 84.75 101 ASN A CA 1
ATOM 782 C C . ASN A 1 101 ? 5.848 4.781 -0.298 1.00 84.75 101 ASN A C 1
ATOM 784 O O . ASN A 1 101 ? 4.862 4.431 -0.956 1.00 84.75 101 ASN A O 1
ATOM 788 N N . PHE A 1 102 ? 5.874 4.833 1.016 1.00 85.38 102 PHE A N 1
ATOM 789 C CA . PHE A 1 102 ? 4.785 4.466 1.889 1.00 85.38 102 PHE A CA 1
ATOM 790 C C . PHE A 1 102 ? 4.554 5.614 2.863 1.00 85.38 102 PHE A C 1
ATOM 792 O O . PHE A 1 102 ? 5.528 6.110 3.419 1.00 85.38 102 PHE A O 1
ATOM 799 N N . LEU A 1 103 ? 3.301 6.023 3.072 1.00 83.94 103 LEU A N 1
ATOM 800 C CA . LEU A 1 103 ? 2.915 7.027 4.063 1.00 83.94 103 LEU A CA 1
ATOM 801 C C . LEU A 1 103 ? 1.805 6.487 4.963 1.00 83.94 103 LEU A C 1
ATOM 803 O O . LEU A 1 103 ? 0.712 6.192 4.476 1.00 83.94 103 LEU A O 1
ATOM 807 N N . ASN A 1 104 ? 2.056 6.415 6.270 1.00 82.31 104 ASN A N 1
ATOM 808 C CA . ASN A 1 104 ? 1.012 6.174 7.265 1.00 82.31 104 ASN A CA 1
ATOM 809 C C . ASN A 1 104 ? 0.323 7.500 7.634 1.00 82.31 104 ASN A C 1
ATOM 811 O O . ASN A 1 104 ? 0.948 8.392 8.201 1.00 82.31 104 ASN A O 1
ATOM 815 N N . LEU A 1 105 ? -0.970 7.627 7.326 1.00 82.06 105 LEU A N 1
ATOM 816 C CA . LEU A 1 105 ? -1.769 8.820 7.633 1.00 82.06 105 LEU A CA 1
ATOM 817 C C . LEU A 1 105 ? -2.425 8.765 9.015 1.00 82.06 105 LEU A C 1
ATOM 819 O O . LEU A 1 105 ? -2.830 9.803 9.532 1.00 82.06 105 LEU A O 1
ATOM 823 N N . THR A 1 106 ? -2.529 7.577 9.615 1.00 74.75 106 THR A N 1
ATOM 824 C CA . THR A 1 106 ? -3.112 7.419 10.958 1.00 74.75 106 THR A CA 1
ATOM 825 C C . THR A 1 106 ? -2.164 7.857 12.068 1.00 74.75 106 THR A C 1
ATOM 827 O O . THR A 1 106 ? -2.625 8.345 13.097 1.00 74.75 106 THR A O 1
ATOM 830 N N . GLU A 1 107 ? -0.854 7.742 11.844 1.00 66.06 107 GLU A N 1
ATOM 831 C CA . GLU A 1 107 ? 0.188 8.119 12.806 1.00 66.06 107 GLU A CA 1
ATOM 832 C C . GLU A 1 107 ? 1.361 8.812 12.087 1.00 66.06 107 GLU A C 1
ATOM 834 O O . GLU A 1 107 ? 2.428 8.223 11.923 1.00 66.06 107 GLU A O 1
ATOM 839 N N . PRO A 1 108 ? 1.174 10.060 11.615 1.00 58.34 108 PRO A N 1
ATOM 840 C CA . PRO A 1 108 ? 2.170 10.768 10.806 1.00 58.34 108 PRO A CA 1
ATOM 841 C C . PRO A 1 108 ? 3.426 11.195 11.585 1.00 58.34 108 PRO A C 1
ATOM 843 O O . PRO A 1 108 ? 4.427 11.533 10.961 1.00 58.34 108 PRO A O 1
ATOM 846 N N . ASP A 1 109 ? 3.373 11.187 12.922 1.00 54.16 109 ASP A N 1
ATOM 847 C CA . ASP A 1 109 ? 4.475 11.579 13.814 1.00 54.16 109 ASP A CA 1
ATOM 848 C C . ASP A 1 109 ? 5.367 10.390 14.240 1.00 54.16 109 ASP A C 1
ATOM 850 O O . ASP A 1 109 ? 6.269 10.561 15.059 1.00 54.16 109 ASP A O 1
ATOM 854 N N . PHE A 1 110 ? 5.110 9.182 13.728 1.00 53.84 110 PHE A N 1
ATOM 855 C CA . PHE A 1 110 ? 5.913 7.989 14.012 1.00 53.84 110 PHE A CA 1
ATOM 856 C C . PHE A 1 110 ? 7.098 7.886 13.035 1.00 53.84 110 PHE A C 1
ATOM 858 O O . PHE A 1 110 ? 6.927 8.142 11.845 1.00 53.84 110 PHE A O 1
ATOM 865 N N . ASP A 1 111 ? 8.288 7.475 13.488 1.00 45.00 111 ASP A N 1
ATOM 866 C CA . ASP A 1 111 ? 9.504 7.457 12.646 1.00 45.00 111 ASP A CA 1
ATOM 867 C C . ASP A 1 111 ? 9.374 6.531 11.409 1.00 45.00 111 ASP A C 1
ATOM 869 O O . ASP A 1 111 ? 9.922 6.823 10.347 1.00 45.00 111 ASP A O 1
ATOM 873 N N . ALA A 1 112 ? 8.535 5.486 11.475 1.00 49.75 112 ALA A N 1
ATOM 874 C CA . ALA A 1 112 ? 8.181 4.627 10.332 1.00 49.75 112 ALA A CA 1
ATOM 875 C C . ALA A 1 112 ? 7.056 5.167 9.430 1.00 49.75 112 ALA A C 1
ATOM 877 O O . ALA A 1 112 ? 6.575 4.450 8.546 1.00 49.75 112 ALA A O 1
ATOM 878 N N . ALA A 1 113 ? 6.575 6.393 9.654 1.00 53.31 113 ALA A N 1
ATOM 879 C CA . ALA A 1 113 ? 5.462 6.949 8.891 1.00 53.31 113 ALA A CA 1
ATOM 880 C C . ALA A 1 113 ? 5.809 7.140 7.413 1.00 53.31 113 ALA A C 1
ATOM 882 O O . ALA A 1 113 ? 4.887 7.177 6.605 1.00 53.31 113 ALA A O 1
ATOM 883 N N . ALA A 1 114 ? 7.098 7.220 7.059 1.00 54.62 114 ALA A N 1
ATOM 884 C CA . ALA A 1 114 ? 7.572 7.300 5.685 1.00 54.62 114 ALA A CA 1
ATOM 885 C C . ALA A 1 114 ? 8.709 6.302 5.418 1.00 54.62 114 ALA A C 1
ATOM 887 O O . ALA A 1 114 ? 9.796 6.433 5.973 1.00 54.62 114 ALA A O 1
ATOM 888 N N . VAL A 1 115 ? 8.487 5.332 4.525 1.00 59.72 115 VAL A N 1
ATOM 889 C CA . VAL A 1 115 ? 9.522 4.372 4.095 1.00 59.72 115 VAL A CA 1
ATOM 890 C C . VAL A 1 115 ? 9.733 4.492 2.594 1.00 59.72 115 VAL A C 1
ATOM 892 O O . VAL A 1 115 ? 8.763 4.526 1.838 1.00 59.72 115 VAL A O 1
ATOM 895 N N . LYS A 1 116 ? 10.999 4.530 2.167 1.00 63.28 116 LYS A N 1
ATOM 896 C CA . LYS A 1 116 ? 11.405 4.530 0.759 1.00 63.28 116 LYS A CA 1
ATOM 897 C C . LYS A 1 116 ? 12.163 3.247 0.433 1.00 63.28 116 LYS A C 1
ATOM 899 O O . LYS A 1 116 ? 13.272 3.047 0.914 1.00 63.28 116 LYS A O 1
ATOM 904 N N . ILE A 1 117 ? 11.602 2.424 -0.445 1.00 63.28 117 ILE A N 1
ATOM 905 C CA . ILE A 1 117 ? 12.230 1.201 -0.959 1.00 63.28 117 ILE A CA 1
ATOM 906 C C . ILE A 1 117 ? 12.759 1.503 -2.361 1.00 63.28 117 ILE A C 1
ATOM 908 O O . ILE A 1 117 ? 12.019 2.026 -3.192 1.00 63.28 117 ILE A O 1
ATOM 912 N N . THR A 1 118 ? 14.037 1.222 -2.632 1.00 58.62 118 THR A N 1
ATOM 913 C CA . THR A 1 118 ? 14.675 1.506 -3.931 1.00 58.62 118 THR A CA 1
ATOM 914 C C . THR A 1 118 ? 15.447 0.294 -4.445 1.00 58.62 118 THR A C 1
ATOM 916 O O . THR A 1 118 ? 16.324 -0.194 -3.748 1.00 58.62 118 THR A O 1
ATOM 919 N N . GLU A 1 119 ? 15.199 -0.110 -5.694 1.00 63.19 119 GLU A N 1
ATOM 920 C CA . GLU A 1 119 ? 15.957 -1.157 -6.406 1.00 63.19 119 GLU A CA 1
ATOM 921 C C . GLU A 1 119 ? 16.572 -0.586 -7.694 1.00 63.19 119 GLU A C 1
ATOM 923 O O . GLU A 1 119 ? 15.907 0.191 -8.375 1.00 63.19 119 GLU A O 1
ATOM 928 N N . THR A 1 120 ? 17.824 -0.924 -8.051 1.00 51.72 120 THR A N 1
ATOM 929 C CA . THR A 1 120 ? 18.589 -0.253 -9.136 1.00 51.72 120 THR A CA 1
ATOM 930 C C . THR A 1 120 ? 19.082 -1.168 -10.274 1.00 51.72 120 THR A C 1
ATOM 932 O O . THR A 1 120 ? 19.222 -2.378 -10.128 1.00 51.72 120 THR A O 1
ATOM 935 N N . GLU A 1 121 ? 19.419 -0.551 -11.413 1.00 37.44 121 GLU A N 1
ATOM 936 C CA . GLU A 1 121 ? 19.784 -1.147 -12.715 1.00 37.44 121 GLU A CA 1
ATOM 937 C C . GLU A 1 121 ? 20.913 -2.197 -12.681 1.00 37.44 121 GLU A C 1
ATOM 939 O O . GLU A 1 121 ? 20.944 -3.107 -13.514 1.00 37.44 121 GLU A O 1
ATOM 944 N N . LEU A 1 122 ? 21.826 -2.127 -11.701 1.00 38.72 122 LEU A N 1
ATOM 945 C CA . LEU A 1 122 ? 22.885 -3.132 -11.537 1.00 38.72 122 LEU A CA 1
ATOM 946 C C . LEU A 1 122 ? 22.308 -4.545 -11.327 1.00 38.72 122 LEU A C 1
ATOM 948 O O . LEU A 1 122 ? 22.921 -5.509 -11.784 1.00 38.72 122 LEU A O 1
ATOM 952 N N . ALA A 1 123 ? 21.119 -4.676 -10.725 1.00 44.44 123 ALA A N 1
ATOM 953 C CA . ALA A 1 123 ? 20.427 -5.954 -10.550 1.00 44.44 123 ALA A CA 1
ATOM 954 C C . ALA A 1 123 ? 19.798 -6.474 -11.856 1.00 44.44 123 ALA A C 1
ATOM 956 O O . ALA A 1 123 ? 19.912 -7.660 -12.163 1.00 44.44 123 ALA A O 1
ATOM 957 N N . GLN A 1 124 ? 19.205 -5.599 -12.675 1.00 40.16 124 GLN A N 1
ATOM 958 C CA . GLN A 1 124 ? 18.582 -5.973 -13.953 1.00 40.16 124 GLN A CA 1
ATOM 959 C C . GLN A 1 124 ? 19.581 -6.481 -14.989 1.00 40.16 124 GLN A C 1
ATOM 961 O O . GLN A 1 124 ? 19.324 -7.479 -15.659 1.00 40.16 124 GLN A O 1
ATOM 966 N N . LEU A 1 125 ? 20.713 -5.792 -15.140 1.00 38.44 125 LEU A N 1
ATOM 967 C CA . LEU A 1 125 ? 21.724 -6.143 -16.141 1.00 38.44 125 LEU A CA 1
ATOM 968 C C . LEU A 1 125 ? 22.573 -7.343 -15.707 1.00 38.44 125 LEU A C 1
ATOM 970 O O . LEU A 1 125 ? 23.016 -8.116 -16.556 1.00 38.44 125 LEU A O 1
ATOM 974 N N . ALA A 1 126 ? 22.791 -7.523 -14.401 1.00 44.28 126 ALA A N 1
ATOM 975 C CA . ALA A 1 126 ? 23.527 -8.668 -13.873 1.00 44.28 126 ALA A CA 1
ATOM 976 C C . A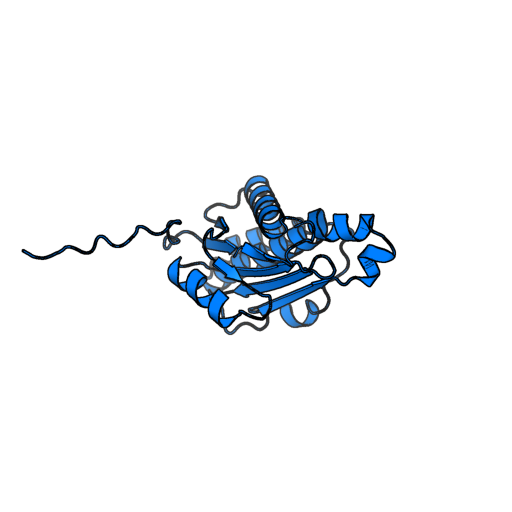LA A 1 126 ? 22.651 -9.926 -13.737 1.00 44.28 126 ALA A C 1
ATOM 978 O O . ALA A 1 126 ? 23.160 -11.038 -13.894 1.00 44.28 126 ALA A O 1
ATOM 979 N N . ASN A 1 127 ? 21.355 -9.769 -13.435 1.00 55.38 127 ASN A N 1
ATOM 980 C CA . ASN A 1 127 ? 20.430 -10.874 -13.181 1.00 55.38 127 ASN A CA 1
ATOM 981 C C . ASN A 1 127 ? 18.950 -10.474 -13.429 1.00 55.38 127 ASN A C 1
ATOM 983 O O . ASN A 1 127 ? 18.208 -10.212 -12.481 1.00 55.38 127 ASN A O 1
ATOM 987 N N . PRO A 1 128 ? 18.473 -10.492 -14.689 1.00 60.12 128 PRO A N 1
ATOM 988 C CA . PRO A 1 128 ? 17.093 -10.129 -15.039 1.00 60.12 128 PRO A CA 1
ATOM 989 C C . PRO A 1 128 ? 16.012 -10.900 -14.264 1.00 60.12 128 PRO A C 1
ATOM 991 O O . PRO A 1 128 ? 14.958 -10.349 -13.951 1.00 60.12 128 PRO A O 1
ATOM 994 N N . SER A 1 129 ? 16.270 -12.168 -13.923 1.00 63.97 129 SER A N 1
ATOM 995 C CA . SER A 1 129 ? 15.366 -12.979 -13.096 1.00 63.97 129 SER A CA 1
ATOM 996 C C . SER A 1 129 ? 15.268 -12.492 -11.651 1.00 63.97 129 SER A C 1
ATOM 998 O O . SER A 1 129 ? 14.195 -12.597 -11.065 1.00 63.97 129 SER A O 1
ATOM 1000 N N . ALA A 1 130 ? 16.344 -11.934 -11.088 1.00 63.16 130 ALA A N 1
ATOM 1001 C CA . ALA A 1 130 ? 16.311 -11.351 -9.749 1.00 63.16 130 ALA A CA 1
ATOM 1002 C C . ALA A 1 130 ? 15.462 -10.076 -9.719 1.00 63.16 130 ALA A C 1
ATOM 1004 O O . ALA A 1 130 ? 14.644 -9.926 -8.822 1.00 63.16 130 ALA A O 1
ATOM 1005 N N . TYR A 1 131 ? 15.565 -9.213 -10.736 1.00 64.62 131 TYR A N 1
ATOM 1006 C CA . TYR A 1 131 ? 14.701 -8.032 -10.826 1.00 64.62 131 TYR A CA 1
ATOM 1007 C C . TYR A 1 131 ? 13.222 -8.401 -10.992 1.00 64.62 131 TYR A C 1
ATOM 1009 O O . TYR A 1 131 ? 12.367 -7.840 -10.312 1.00 64.62 131 TYR A O 1
ATOM 1017 N N . ALA A 1 132 ? 12.909 -9.374 -11.856 1.00 70.94 132 ALA A N 1
ATOM 1018 C CA . ALA A 1 132 ? 11.538 -9.862 -11.982 1.00 70.94 132 ALA A CA 1
ATOM 1019 C C . ALA A 1 132 ? 11.011 -10.385 -10.633 1.00 70.94 132 ALA A C 1
ATOM 1021 O O . ALA A 1 132 ? 9.921 -9.998 -10.227 1.00 70.94 132 ALA A O 1
ATOM 1022 N N . SER A 1 133 ? 11.813 -11.181 -9.913 1.00 71.25 133 SER A N 1
ATOM 1023 C CA . SER A 1 133 ? 11.472 -11.670 -8.570 1.00 71.25 133 SER A CA 1
ATOM 1024 C C . SER A 1 133 ? 11.270 -10.537 -7.565 1.00 71.25 133 SER A C 1
ATOM 1026 O O . SER A 1 133 ? 10.314 -10.576 -6.797 1.00 71.25 133 SER A O 1
ATOM 1028 N N . PHE A 1 134 ? 12.108 -9.500 -7.599 1.00 74.00 134 PHE A N 1
ATOM 1029 C CA . PHE A 1 134 ? 11.955 -8.346 -6.722 1.00 74.00 134 PHE A CA 1
ATOM 1030 C C . PHE A 1 134 ? 10.595 -7.667 -6.930 1.00 74.00 134 PHE A C 1
ATOM 1032 O O . PHE A 1 134 ? 9.866 -7.437 -5.970 1.00 74.00 134 PHE A O 1
ATOM 1039 N N . ILE A 1 135 ? 10.207 -7.406 -8.182 1.00 74.94 135 ILE A N 1
ATOM 1040 C CA . ILE A 1 135 ? 8.942 -6.726 -8.500 1.00 74.94 135 ILE A CA 1
ATOM 1041 C C . ILE A 1 135 ? 7.716 -7.591 -8.210 1.00 74.94 135 ILE A C 1
ATOM 1043 O O . ILE A 1 135 ? 6.699 -7.066 -7.759 1.00 74.94 135 ILE A O 1
ATOM 1047 N N . THR A 1 136 ? 7.781 -8.897 -8.469 1.00 78.06 136 THR A N 1
ATOM 1048 C CA . THR A 1 136 ? 6.608 -9.778 -8.346 1.00 78.06 136 THR A CA 1
ATOM 1049 C C . THR A 1 136 ? 6.472 -10.447 -6.985 1.00 78.06 136 THR A C 1
ATOM 1051 O O . THR A 1 136 ? 5.394 -10.951 -6.676 1.00 78.06 136 THR A O 1
ATOM 1054 N N . THR A 1 137 ? 7.547 -10.492 -6.197 1.00 74.19 137 THR A N 1
ATOM 1055 C CA . THR A 1 137 ? 7.612 -11.263 -4.950 1.00 74.19 137 THR A CA 1
ATOM 1056 C C . THR A 1 137 ? 8.075 -10.389 -3.791 1.00 74.19 137 THR A C 1
ATOM 1058 O O . THR A 1 137 ? 7.308 -10.181 -2.853 1.00 74.19 137 THR A O 1
ATOM 1061 N N . ASP A 1 138 ? 9.287 -9.830 -3.858 1.00 75.81 138 ASP A N 1
ATOM 1062 C CA . ASP A 1 138 ? 9.917 -9.217 -2.681 1.00 75.81 138 ASP A CA 1
ATOM 1063 C C . ASP A 1 138 ? 9.272 -7.878 -2.313 1.00 75.81 138 ASP A C 1
ATOM 1065 O O . ASP A 1 138 ? 8.837 -7.691 -1.177 1.00 75.81 138 ASP A O 1
ATOM 1069 N N . LEU A 1 139 ? 9.150 -6.961 -3.275 1.00 79.19 139 LEU A N 1
ATOM 1070 C CA . LEU A 1 139 ? 8.553 -5.642 -3.077 1.00 79.19 139 LEU A CA 1
ATOM 1071 C C . LEU A 1 139 ? 7.079 -5.738 -2.637 1.00 79.19 139 LEU A C 1
ATOM 1073 O O . LEU A 1 139 ? 6.716 -5.092 -1.648 1.00 79.19 139 LEU A O 1
ATOM 1077 N N . PRO A 1 140 ? 6.218 -6.551 -3.285 1.00 81.81 140 PRO A N 1
ATOM 1078 C CA . PRO A 1 140 ? 4.857 -6.748 -2.805 1.00 81.81 140 PRO A CA 1
ATOM 1079 C C . PRO A 1 140 ? 4.789 -7.348 -1.395 1.00 81.81 140 PRO A C 1
ATOM 1081 O O . PRO A 1 140 ? 3.967 -6.902 -0.593 1.00 81.81 140 PRO A O 1
ATOM 1084 N N . ALA A 1 141 ? 5.654 -8.308 -1.053 1.00 79.56 141 ALA A N 1
ATOM 1085 C CA . ALA A 1 141 ? 5.693 -8.890 0.288 1.00 79.56 141 ALA A CA 1
ATOM 1086 C C . ALA A 1 141 ? 6.164 -7.880 1.354 1.00 79.56 141 ALA A C 1
ATOM 1088 O O . ALA A 1 141 ? 5.553 -7.781 2.418 1.00 79.56 141 ALA A O 1
ATOM 1089 N N . GLN A 1 142 ? 7.173 -7.057 1.054 1.00 78.69 142 GLN A N 1
ATOM 1090 C CA . GLN A 1 142 ? 7.642 -5.982 1.940 1.00 78.69 142 GLN A CA 1
ATOM 1091 C C . GLN A 1 142 ? 6.544 -4.953 2.217 1.00 78.69 142 GLN A C 1
ATOM 1093 O O . GLN A 1 142 ? 6.308 -4.579 3.365 1.00 78.69 142 GLN A O 1
ATOM 1098 N N . LEU A 1 143 ? 5.831 -4.518 1.177 1.00 81.00 143 LEU A N 1
ATOM 1099 C CA . LEU A 1 143 ? 4.729 -3.568 1.332 1.00 81.00 143 LEU A CA 1
ATOM 1100 C C . LEU A 1 143 ? 3.525 -4.190 2.031 1.00 81.00 143 LEU A C 1
ATOM 1102 O O . LEU A 1 143 ? 2.826 -3.487 2.757 1.00 81.00 143 LEU A O 1
ATOM 1106 N N . THR A 1 144 ? 3.302 -5.493 1.864 1.00 83.69 144 THR A N 1
ATOM 1107 C CA . THR A 1 144 ? 2.298 -6.236 2.634 1.00 83.69 144 THR A CA 1
ATOM 1108 C C . THR A 1 144 ? 2.643 -6.225 4.115 1.00 83.69 144 THR A C 1
ATOM 1110 O O . THR A 1 144 ? 1.801 -5.849 4.930 1.00 83.69 144 THR A O 1
ATOM 1113 N N . PHE A 1 145 ? 3.889 -6.538 4.464 1.00 83.25 145 PHE A N 1
ATOM 1114 C CA . PHE A 1 145 ? 4.367 -6.468 5.838 1.00 83.25 145 PHE A CA 1
ATOM 1115 C C . PHE A 1 145 ? 4.219 -5.063 6.431 1.00 83.25 145 PHE A C 1
ATOM 1117 O O . PHE A 1 145 ? 3.550 -4.921 7.452 1.00 83.25 145 PHE A O 1
ATOM 1124 N N . LEU A 1 146 ? 4.753 -4.026 5.770 1.00 80.00 146 LEU A N 1
ATOM 1125 C CA . LEU A 1 146 ? 4.634 -2.630 6.220 1.00 80.00 146 LEU A CA 1
ATOM 1126 C C . LEU A 1 146 ? 3.170 -2.221 6.399 1.00 80.00 146 LEU A C 1
ATOM 1128 O O . LEU A 1 146 ? 2.808 -1.571 7.381 1.00 80.00 146 LEU A O 1
ATOM 1132 N N . SER A 1 147 ? 2.316 -2.660 5.475 1.00 81.06 147 SER A N 1
ATOM 1133 C CA . SER A 1 147 ? 0.898 -2.352 5.519 1.00 81.06 147 SER A CA 1
ATOM 1134 C C . SER A 1 147 ? 0.192 -2.969 6.715 1.00 81.06 147 SER A C 1
ATOM 1136 O O . SER A 1 147 ? -0.517 -2.282 7.448 1.00 81.06 147 SER A O 1
ATOM 1138 N N . LEU A 1 148 ? 0.399 -4.263 6.937 1.00 83.06 148 LEU A N 1
ATOM 1139 C CA . LEU A 1 148 ? -0.202 -4.970 8.061 1.00 83.06 148 LEU A CA 1
ATOM 1140 C C . LEU A 1 148 ? 0.394 -4.516 9.393 1.00 83.06 148 LEU A C 1
ATOM 1142 O O . LEU A 1 148 ? -0.338 -4.385 10.371 1.00 83.06 148 LEU A O 1
ATOM 1146 N N . PHE A 1 149 ? 1.689 -4.212 9.435 1.00 81.19 149 PHE A N 1
ATOM 1147 C CA . PHE A 1 149 ? 2.339 -3.688 10.627 1.00 81.19 149 PHE A CA 1
ATOM 1148 C C . PHE A 1 149 ? 1.739 -2.339 11.045 1.00 81.19 149 PHE A C 1
ATOM 1150 O O . PHE A 1 149 ? 1.362 -2.179 12.204 1.00 81.19 149 PHE A O 1
ATOM 1157 N N . ALA A 1 150 ? 1.543 -1.406 10.106 1.00 76.19 150 ALA A N 1
ATOM 1158 C CA . ALA A 1 150 ? 0.865 -0.135 10.374 1.00 76.19 150 ALA A CA 1
ATOM 1159 C C . ALA A 1 150 ? -0.584 -0.330 10.864 1.00 76.19 150 ALA A C 1
ATOM 1161 O O . ALA A 1 150 ? -1.018 0.325 11.813 1.00 76.19 150 ALA A O 1
ATOM 1162 N N . VAL A 1 151 ? -1.327 -1.285 10.290 1.00 81.88 151 VAL A N 1
ATOM 1163 C CA . VAL A 1 151 ? -2.672 -1.651 10.776 1.00 81.88 151 VAL A CA 1
ATOM 1164 C C . VAL A 1 151 ? -2.625 -2.188 12.212 1.00 81.88 151 VAL A C 1
ATOM 1166 O O . VAL A 1 151 ? -3.476 -1.839 13.031 1.00 81.88 151 VAL A O 1
ATOM 1169 N N . GLY A 1 152 ? -1.634 -3.021 12.533 1.00 81.44 152 GLY A N 1
ATOM 1170 C CA . GLY A 1 152 ? -1.409 -3.537 13.881 1.00 81.44 152 GLY A CA 1
ATOM 1171 C C . GLY A 1 152 ? -1.102 -2.434 14.897 1.00 81.44 152 GLY A C 1
ATOM 1172 O O . GLY A 1 152 ? -1.677 -2.434 15.985 1.00 81.44 152 GLY A O 1
ATOM 1173 N N . GLN A 1 153 ? -0.266 -1.462 14.527 1.00 74.69 153 GLN A N 1
ATOM 1174 C CA . GLN A 1 153 ? 0.034 -0.289 15.357 1.00 74.69 153 GLN A CA 1
ATOM 1175 C C . GLN A 1 153 ? -1.209 0.571 15.619 1.00 74.69 153 GLN A C 1
ATOM 1177 O O . GLN A 1 153 ? -1.486 0.910 16.767 1.00 74.69 153 GLN A O 1
ATOM 1182 N N . SER A 1 154 ? -2.043 0.790 14.598 1.00 76.44 154 SER A N 1
ATOM 1183 C CA . SER A 1 154 ? -3.319 1.497 14.764 1.00 76.44 154 SER A CA 1
ATOM 1184 C C . SER A 1 154 ? -4.221 0.839 15.820 1.00 76.44 154 SER A C 1
ATOM 1186 O O . SER A 1 154 ? -4.847 1.540 16.615 1.00 76.44 154 SER A O 1
ATOM 1188 N N . TYR A 1 155 ? -4.288 -0.497 15.869 1.00 81.62 155 TYR A N 1
ATOM 1189 C CA . TYR A 1 155 ? -5.012 -1.199 16.937 1.00 81.62 155 TYR A CA 1
ATOM 1190 C C . TYR A 1 155 ? -4.362 -1.013 18.311 1.00 81.62 155 TYR A C 1
ATOM 1192 O O . TYR A 1 155 ? -5.064 -0.917 19.314 1.00 81.62 155 TYR A O 1
ATOM 1200 N N . TYR A 1 156 ? -3.032 -0.952 18.372 1.00 78.25 156 TYR A N 1
ATOM 1201 C CA . TYR A 1 156 ? -2.306 -0.734 19.620 1.00 78.25 156 TYR A CA 1
ATOM 1202 C C . TYR A 1 156 ? -2.616 0.643 20.225 1.00 78.25 156 TYR A C 1
ATOM 1204 O O . TYR A 1 156 ? -2.893 0.727 21.423 1.00 78.25 156 TYR A O 1
ATOM 1212 N N . VAL A 1 157 ? -2.641 1.701 19.408 1.00 76.25 157 VAL A N 1
ATOM 1213 C CA . VAL A 1 157 ? -3.000 3.063 19.850 1.00 76.25 157 VAL A CA 1
ATOM 1214 C C . VAL A 1 157 ? -4.449 3.158 20.326 1.00 76.25 157 VAL A C 1
ATOM 1216 O O . VAL A 1 157 ? -4.745 3.912 21.249 1.00 76.25 157 VAL A O 1
ATOM 1219 N N . GLN A 1 158 ? -5.345 2.349 19.762 1.00 80.06 158 GLN A N 1
ATOM 1220 C CA . GLN A 1 158 ? -6.741 2.240 20.202 1.00 80.06 158 GLN A CA 1
ATOM 1221 C C . GLN A 1 158 ? -6.924 1.326 21.430 1.00 80.06 158 GLN A C 1
ATOM 1223 O O . GLN A 1 158 ? -8.051 1.037 21.821 1.00 80.06 158 GLN A O 1
ATOM 1228 N N . GLU A 1 159 ? -5.826 0.866 22.042 1.00 85.44 159 GLU A N 1
ATOM 1229 C CA . GLU A 1 159 ? -5.801 -0.073 23.174 1.00 85.44 159 GLU A CA 1
ATOM 1230 C C . GLU A 1 159 ? -6.441 -1.445 22.864 1.00 85.44 159 GLU A C 1
ATOM 1232 O O . GLU A 1 159 ? -6.681 -2.272 23.750 1.00 85.44 159 GLU A O 1
ATOM 1237 N N . GLU A 1 160 ? -6.650 -1.756 21.582 1.00 84.69 160 GLU A N 1
ATOM 1238 C CA . GLU A 1 160 ? -7.155 -3.037 21.086 1.00 84.69 160 GLU A CA 1
ATOM 1239 C C . GLU A 1 160 ? -6.020 -4.065 20.964 1.00 84.69 160 GLU A C 1
ATOM 1241 O O . GLU A 1 160 ? -5.782 -4.682 19.923 1.00 84.69 160 GLU A O 1
ATOM 1246 N N . TYR A 1 161 ? -5.294 -4.282 22.061 1.00 86.44 161 TYR A N 1
ATOM 1247 C CA . TYR A 1 161 ? -4.031 -5.028 22.068 1.00 86.44 161 TYR A CA 1
ATOM 1248 C C . TYR A 1 161 ? -4.130 -6.453 21.512 1.00 86.44 161 TYR A C 1
ATOM 1250 O O . TYR A 1 161 ? -3.181 -6.952 20.911 1.00 86.44 161 TYR A O 1
ATOM 1258 N N . ARG A 1 162 ? -5.275 -7.125 21.688 1.00 87.94 162 ARG A N 1
ATOM 1259 C CA . ARG A 1 162 ? -5.483 -8.469 21.130 1.00 87.94 162 ARG A CA 1
ATOM 1260 C C . ARG A 1 162 ? -5.461 -8.449 19.602 1.00 87.94 162 ARG A C 1
ATOM 1262 O O . ARG A 1 162 ? -4.854 -9.331 19.001 1.00 87.94 162 ARG A O 1
ATOM 1269 N N . GLU A 1 163 ? -6.114 -7.464 18.996 1.00 85.00 163 GLU A N 1
ATOM 1270 C CA . GLU A 1 163 ? -6.129 -7.307 17.543 1.00 85.00 163 GLU A CA 1
ATOM 1271 C C . GLU A 1 163 ? -4.772 -6.833 17.035 1.00 85.00 163 GLU A C 1
ATOM 1273 O O . GLU A 1 163 ? -4.277 -7.381 16.053 1.00 85.00 163 GLU A O 1
ATOM 1278 N N . ALA A 1 164 ? -4.114 -5.923 17.759 1.00 84.44 164 ALA A N 1
ATOM 1279 C CA . ALA A 1 164 ? -2.754 -5.493 17.445 1.00 84.44 164 ALA A CA 1
ATOM 1280 C C . ALA A 1 164 ? -1.787 -6.684 17.343 1.00 84.44 164 ALA A C 1
ATOM 1282 O O . ALA A 1 164 ? -1.148 -6.872 16.310 1.00 84.44 164 ALA A O 1
ATOM 1283 N N . VAL A 1 165 ? -1.741 -7.542 18.372 1.00 85.88 165 VAL A N 1
ATOM 1284 C CA . VAL A 1 165 ? -0.893 -8.747 18.379 1.00 85.88 165 VAL A CA 1
ATOM 1285 C C . VAL A 1 165 ? -1.255 -9.674 17.221 1.00 85.88 165 VAL A C 1
ATOM 1287 O O . VAL A 1 165 ? -0.373 -10.067 16.461 1.00 85.88 165 VAL A O 1
ATOM 1290 N N . ARG A 1 166 ? -2.549 -9.969 17.031 1.00 88.44 166 ARG A N 1
ATOM 1291 C CA . ARG A 1 166 ? -3.016 -10.859 15.957 1.00 88.44 166 ARG A CA 1
ATOM 1292 C C . ARG A 1 166 ? -2.581 -10.370 14.574 1.00 88.44 166 ARG A C 1
ATOM 1294 O O . ARG A 1 166 ? -2.189 -11.179 13.737 1.00 88.44 166 ARG A O 1
ATOM 1301 N N . ILE A 1 167 ? -2.691 -9.070 14.308 1.00 86.06 167 ILE A N 1
ATOM 1302 C CA . ILE A 1 167 ? -2.328 -8.491 13.012 1.00 86.06 167 ILE A CA 1
ATOM 1303 C C . ILE A 1 167 ? -0.808 -8.440 12.829 1.00 86.06 167 ILE A C 1
ATOM 1305 O O . ILE A 1 167 ? -0.330 -8.779 11.749 1.00 86.06 167 ILE A O 1
ATOM 1309 N N . ILE A 1 168 ? -0.042 -8.090 13.864 1.00 82.56 168 ILE A N 1
ATOM 1310 C CA . ILE A 1 168 ? 1.428 -8.056 13.789 1.00 82.56 168 ILE A CA 1
ATOM 1311 C C . ILE A 1 168 ? 1.995 -9.462 13.550 1.00 82.56 168 ILE A C 1
ATOM 1313 O O . ILE A 1 168 ? 2.872 -9.631 12.707 1.00 82.56 168 ILE A O 1
ATOM 1317 N N . GLU A 1 169 ? 1.463 -10.490 14.215 1.00 86.44 169 GLU A N 1
ATOM 1318 C CA . GLU A 1 169 ? 1.864 -11.884 13.972 1.00 86.44 169 GLU A CA 1
ATOM 1319 C C . GLU A 1 169 ? 1.604 -12.309 12.518 1.00 86.44 169 GLU A C 1
ATOM 1321 O O . GLU A 1 169 ? 2.446 -12.963 11.904 1.00 86.44 169 GLU A O 1
ATOM 1326 N N . LYS A 1 170 ? 0.474 -11.889 11.934 1.00 85.88 170 LYS A N 1
ATOM 1327 C CA . LYS A 1 170 ? 0.156 -12.122 10.515 1.00 85.88 170 LYS A CA 1
ATOM 1328 C C . LYS A 1 170 ? 1.074 -11.350 9.573 1.00 85.88 170 LYS A C 1
ATOM 1330 O O . LYS A 1 170 ? 1.487 -11.895 8.555 1.00 85.88 170 LYS A O 1
ATOM 1335 N N . ALA A 1 171 ? 1.419 -10.109 9.915 1.00 82.50 171 ALA A N 1
ATOM 1336 C CA . ALA A 1 171 ? 2.386 -9.319 9.164 1.00 82.50 171 ALA A CA 1
ATOM 1337 C C . ALA A 1 171 ? 3.738 -10.045 9.106 1.00 82.50 171 ALA A C 1
ATOM 1339 O O . ALA A 1 171 ? 4.285 -10.243 8.024 1.00 82.50 171 ALA A O 1
ATOM 1340 N N . LEU A 1 172 ? 4.235 -10.523 10.249 1.00 81.75 172 LEU A N 1
ATOM 1341 C CA . LEU A 1 172 ? 5.482 -11.287 10.324 1.00 81.75 172 LEU A CA 1
ATOM 1342 C C . LEU A 1 172 ? 5.402 -12.607 9.547 1.00 81.75 172 LEU A C 1
ATOM 1344 O O . LEU A 1 172 ? 6.356 -12.973 8.868 1.00 81.75 172 LEU A O 1
ATOM 1348 N N . ALA A 1 173 ? 4.261 -13.300 9.599 1.00 83.81 173 ALA A N 1
ATOM 1349 C CA . ALA A 1 173 ? 4.037 -14.528 8.837 1.00 83.81 173 ALA A CA 1
ATOM 1350 C C . ALA A 1 173 ? 3.945 -14.306 7.314 1.00 83.81 173 ALA A C 1
ATOM 1352 O O . ALA A 1 173 ? 4.107 -15.264 6.563 1.00 83.81 173 ALA A O 1
ATOM 1353 N N . SER A 1 174 ? 3.689 -13.072 6.856 1.00 79.62 174 SER A N 1
ATOM 1354 C CA . SER A 1 174 ? 3.654 -12.722 5.426 1.00 79.62 174 SER A CA 1
ATOM 1355 C C . SER A 1 174 ? 5.041 -12.571 4.795 1.00 79.62 174 SER A C 1
ATOM 1357 O O . SER A 1 174 ? 5.160 -12.572 3.570 1.00 79.62 174 SER A O 1
ATOM 1359 N N . LEU A 1 175 ? 6.093 -12.443 5.612 1.00 75.94 175 LEU A N 1
ATOM 1360 C CA . LEU A 1 175 ? 7.455 -12.282 5.120 1.00 75.94 175 LEU A CA 1
ATOM 1361 C C . LEU A 1 175 ? 8.007 -13.622 4.589 1.00 75.94 175 LEU A C 1
ATOM 1363 O O . LEU A 1 175 ? 7.968 -14.630 5.303 1.00 75.94 175 LEU A O 1
ATOM 1367 N N . PRO A 1 176 ? 8.569 -13.654 3.366 1.00 70.69 176 PRO A N 1
ATOM 1368 C CA . PRO A 1 176 ? 9.310 -14.800 2.855 1.00 70.69 176 PRO A CA 1
ATOM 1369 C C . PRO A 1 176 ? 10.473 -15.157 3.782 1.00 70.69 176 PRO A C 1
ATOM 1371 O O . PRO A 1 176 ? 11.189 -14.286 4.276 1.00 70.69 176 PRO A O 1
ATOM 1374 N N . SER A 1 177 ? 10.684 -16.454 4.008 1.00 66.75 177 SER A N 1
ATOM 1375 C CA . SER A 1 177 ? 11.699 -16.959 4.947 1.00 66.75 177 SER A CA 1
ATOM 1376 C C . SER A 1 177 ? 13.146 -16.669 4.521 1.00 66.75 177 SER A C 1
ATOM 1378 O O . SER A 1 177 ? 14.065 -16.834 5.320 1.00 66.75 177 SER A O 1
ATOM 1380 N N . ASP A 1 178 ? 13.350 -16.278 3.267 1.00 65.88 178 ASP A N 1
ATOM 1381 C CA . ASP A 1 178 ? 14.622 -15.973 2.612 1.00 65.88 178 ASP A CA 1
ATOM 1382 C C . ASP A 1 178 ? 14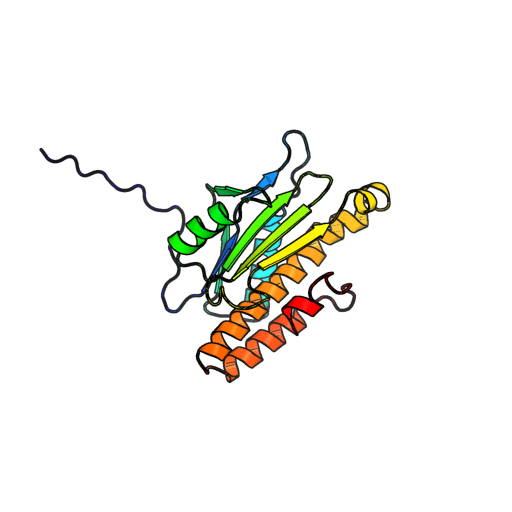.771 -14.489 2.236 1.00 65.88 178 ASP A C 1
ATOM 1384 O O . ASP A 1 178 ? 15.717 -14.123 1.537 1.00 65.88 178 ASP A O 1
ATOM 1388 N N . MET A 1 179 ? 13.872 -13.621 2.713 1.00 63.34 179 MET A N 1
ATOM 1389 C CA . MET A 1 179 ? 13.930 -12.192 2.422 1.00 63.34 179 MET A CA 1
ATOM 1390 C C . MET A 1 179 ? 15.167 -11.543 3.061 1.00 63.34 179 MET A C 1
ATOM 1392 O O . MET A 1 179 ? 15.388 -11.635 4.271 1.00 63.34 179 MET A O 1
ATOM 1396 N N . ASN A 1 180 ? 15.959 -10.835 2.251 1.00 56.06 180 ASN A N 1
ATOM 1397 C CA . ASN A 1 180 ? 17.016 -9.967 2.766 1.00 56.06 180 ASN A CA 1
ATOM 1398 C C . ASN A 1 180 ? 16.387 -8.798 3.549 1.00 56.06 180 ASN A C 1
ATOM 1400 O O . ASN A 1 180 ? 15.416 -8.214 3.060 1.00 56.06 180 ASN A O 1
ATOM 1404 N N . PRO A 1 181 ? 16.925 -8.427 4.727 1.00 51.69 181 PRO A N 1
ATOM 1405 C CA . PRO A 1 181 ? 16.426 -7.287 5.486 1.00 51.69 181 PRO A CA 1
ATOM 1406 C C . PRO A 1 181 ? 16.428 -6.018 4.634 1.00 51.69 181 PRO A C 1
ATOM 1408 O O . PRO A 1 181 ? 17.387 -5.736 3.917 1.00 51.69 181 PRO A O 1
ATOM 1411 N N . LEU A 1 182 ? 15.341 -5.261 4.728 1.00 51.94 182 LEU A N 1
ATOM 1412 C CA . LEU A 1 182 ? 15.192 -3.938 4.136 1.00 51.94 182 LEU A CA 1
ATOM 1413 C C . LEU A 1 182 ? 16.314 -2.997 4.629 1.00 51.94 182 LEU A C 1
ATOM 1415 O O . LEU A 1 182 ? 16.483 -2.819 5.837 1.00 51.94 182 LEU A O 1
ATOM 1419 N N . GLU A 1 183 ? 17.046 -2.346 3.717 1.00 43.06 183 GLU A N 1
ATOM 1420 C CA . GLU A 1 183 ? 17.871 -1.185 4.090 1.00 43.06 183 GLU A CA 1
ATOM 1421 C C . GLU A 1 183 ? 16.952 -0.102 4.685 1.00 43.06 183 GLU A C 1
ATOM 1423 O O . GLU A 1 183 ? 15.994 0.324 4.042 1.00 43.06 183 GLU A O 1
ATOM 1428 N N . GLY A 1 184 ? 17.225 0.324 5.924 1.00 37.47 184 GLY A N 1
ATOM 1429 C CA . GLY A 1 184 ? 16.448 1.353 6.630 1.00 37.47 184 GLY A CA 1
ATOM 1430 C C . GLY A 1 184 ? 15.274 0.844 7.476 1.00 37.47 184 GLY A C 1
ATOM 1431 O O . GLY A 1 184 ? 14.607 1.650 8.114 1.00 37.47 184 GLY A O 1
ATOM 1432 N N . VAL A 1 185 ? 15.020 -0.470 7.541 1.00 42.91 185 VAL A N 1
ATOM 1433 C CA . VAL A 1 185 ? 14.032 -1.020 8.491 1.00 42.91 185 VAL A CA 1
ATOM 1434 C C . VAL A 1 185 ? 14.513 -0.946 9.931 1.00 42.91 185 VAL A C 1
ATOM 1436 O O . VAL A 1 185 ? 13.704 -0.732 10.821 1.00 42.91 185 VAL A O 1
ATOM 1439 N N . ASP A 1 186 ? 15.813 -1.014 10.185 1.00 36.78 186 ASP A N 1
ATOM 1440 C CA . ASP A 1 186 ? 16.307 -0.871 11.556 1.00 36.78 186 ASP A CA 1
ATOM 1441 C C . ASP A 1 186 ? 15.954 0.502 12.171 1.00 36.78 186 ASP A C 1
ATOM 1443 O O . ASP A 1 186 ? 15.688 0.556 13.365 1.00 36.78 186 ASP A O 1
ATOM 1447 N N . ASP A 1 187 ? 15.836 1.565 11.362 1.00 37.19 187 ASP A N 1
ATOM 1448 C CA . ASP A 1 187 ? 15.435 2.914 11.807 1.00 37.19 187 ASP A CA 1
ATOM 1449 C C . ASP A 1 187 ? 13.903 3.095 11.925 1.00 37.19 187 ASP A C 1
ATOM 1451 O O . ASP A 1 187 ? 13.429 4.064 12.506 1.00 37.19 187 ASP A O 1
ATOM 1455 N N . ALA A 1 188 ? 13.108 2.188 11.346 1.00 36.59 188 ALA A N 1
ATOM 1456 C CA . ALA A 1 188 ? 11.642 2.241 11.380 1.00 36.59 188 ALA A CA 1
ATOM 1457 C C . ALA A 1 188 ? 11.042 1.402 12.528 1.00 36.59 188 ALA A C 1
ATOM 1459 O O . ALA A 1 188 ? 9.881 1.574 12.895 1.00 36.59 188 ALA A O 1
ATOM 1460 N N . TYR A 1 189 ? 11.806 0.459 13.081 1.00 38.91 189 TYR A N 1
ATOM 1461 C CA . TYR A 1 189 ? 11.328 -0.488 14.096 1.00 38.91 189 TYR A CA 1
ATOM 1462 C C . TYR A 1 189 ? 11.985 -0.290 15.476 1.00 38.91 189 TYR A C 1
ATOM 1464 O O . TYR A 1 189 ? 11.551 -0.942 16.431 1.00 38.91 189 TYR A O 1
ATOM 1472 N N . PHE A 1 190 ? 12.978 0.604 15.597 1.00 33.44 190 PHE A N 1
ATOM 1473 C CA . PHE A 1 190 ? 13.712 0.944 16.827 1.00 33.44 190 PHE A CA 1
ATOM 1474 C C . PHE A 1 190 ? 13.957 2.447 16.955 1.00 33.44 190 PHE A C 1
ATOM 1476 O O . PHE A 1 190 ? 14.174 2.883 18.113 1.00 33.44 190 PHE A O 1
#

Secondary structure (DSSP, 8-state):
------PPPPSSPPPPTT-EEEEEEEEEE-TTS----HHHHHHHHHHHHHHHTT-TTEEEEEEEEEEE-TT-HHHHHHHHHHTT-SEEEEEEE-SS-EEEEEEESS-TTSGGGEEEEEE-HHHHHH-HHHHHHIIIIIHHHHHHHHHHHHHHHHHHHTT-HHHHHHHHHHHHHTS-TTPPPPTTSHHHH-

Foldseek 3Di:
DDPPPPDDDAPDAAADPQAAEEEEEFEAEDPPADDPSLSVLLLVLLVVLCVVLVPPRYYYDYRPPGYDALPCPVVQVVVCVVRVHQKYKYYHDHVFKTKIWIAGPLCRPAQLRIDIAMDGNVCCVVPVPVVNCCSNPVVSLVVSLSVLLSVLVSCVVVVVNVSSVSSNVSSVVSHDPPHDDGDCVVRRPD

Sequence (190 aa):
MELFATATPLPLTPASDNERLILIASFQYTEGIANTDAHNEIRRTIRDTVTEFDISNLRIEVEPNTRLAAEAQAEAKEPGEQYNASMVVWGEDTGVRVTVNFLNLTEPDFDAAAVKITETELAQLANPSAYASFITTDLPAQLTFLSLFAVGQSYYVQEEYREAVRIIEKALASLPSDMNPLEGVDDAYF

pLDDT: mean 76.8, std 16.25, range [33.44, 95.5]

Radius of gyration: 17.23 Å; chains: 1; bounding box: 56×46×48 Å